Protein AF-X1H1V6-F1 (afdb_monomer_lite)

pLDDT: mean 86.48, std 10.12, range [52.75, 97.75]

Secondary structure (DSSP, 8-state):
-HHHHHHHHHHHHHH-SBTTEEEESSTT-S--SSHHHHHHHHHHHHHHHHHHH----TT---SEEEEEES--TT--EE-STTTT--PPPHHHHHHHHHHHEES--EEEEEEEEEEEESSS-EEESS--TTPEEEEEEEEE--TT---EE-S-EEETTTEEEPTT--EEEETTEEEEPPSGGG--

Foldseek 3Di:
DQVVVVVVVLVLLLVAFWQQEEEAAPLFDLPDPDPQSNLVSLVVLLLVVLANQPAQDPVDDDQKGKYKYNADSVQFFWFLPQLPGRGDDPVVSQVSCCQWKPPDKDKDKAKKWWHDGSVDIDIDSDRDPRTHIMMMIMIGYDPLDRMWTCDWTDDPVNDIRDGRWGWHDDTNDIDTQDPVNSPD

Radius of gyration: 16.52 Å; chains: 1; bounding box: 42×37×39 Å

Sequence (184 aa):
MLNSKLEHIKSLLLIGECEFLDFKFDMHNIFHTNNNARILNRQEFLRDVLSLVNIKRTEKVFKKSYLIIGLDENNGNYNGNHMHIGFTDFLTLTHIIQTYISPSLTAEFEEYFIMGDAKNILLSKSPVSNYDRVIMIIFTRKIGDVYEIKKEYGNKGVGFLRVGESYTRDGSSKRRITESDRII

Structure (mmCIF, N/CA/C/O backbone):
data_AF-X1H1V6-F1
#
_entry.id   AF-X1H1V6-F1
#
loop_
_atom_site.group_PDB
_atom_site.id
_atom_site.type_symbol
_atom_site.label_atom_id
_atom_site.label_alt_id
_atom_site.label_comp_id
_atom_site.label_asym_id
_atom_site.label_entity_id
_atom_site.label_seq_id
_atom_site.pdbx_PDB_ins_code
_atom_site.Cartn_x
_atom_site.Cartn_y
_atom_site.Cartn_z
_atom_site.occupancy
_atom_site.B_iso_or_equiv
_atom_site.auth_seq_id
_atom_site.auth_comp_id
_atom_site.auth_asym_id
_atom_site.auth_atom_id
_atom_site.pdbx_PDB_model_num
ATOM 1 N N . MET A 1 1 ? 24.064 -8.297 2.839 1.00 62.94 1 MET A N 1
ATOM 2 C CA . MET A 1 1 ? 22.743 -7.693 3.146 1.00 62.94 1 MET A CA 1
ATOM 3 C C . MET A 1 1 ? 22.005 -7.143 1.917 1.00 62.94 1 MET A C 1
ATOM 5 O O . MET A 1 1 ? 20.790 -7.048 1.981 1.00 62.94 1 MET A O 1
ATOM 9 N N . LEU A 1 2 ? 22.669 -6.815 0.794 1.00 61.25 2 LEU A N 1
ATOM 10 C CA . LEU A 1 2 ? 21.979 -6.404 -0.446 1.00 61.25 2 LEU A CA 1
ATOM 11 C C . LEU A 1 2 ? 21.176 -7.558 -1.077 1.00 61.25 2 LEU A C 1
ATOM 13 O O . LEU A 1 2 ? 19.986 -7.411 -1.341 1.00 61.25 2 LEU A O 1
ATOM 17 N N . ASN A 1 3 ? 21.806 -8.731 -1.209 1.00 73.00 3 ASN A N 1
ATOM 18 C CA . ASN A 1 3 ? 21.167 -9.915 -1.791 1.00 73.00 3 ASN A CA 1
ATOM 19 C C . ASN A 1 3 ? 19.911 -10.337 -1.018 1.00 73.00 3 ASN A C 1
ATOM 21 O O . ASN A 1 3 ? 18.902 -10.641 -1.632 1.00 73.00 3 ASN A O 1
ATOM 25 N N . SER A 1 4 ? 19.905 -10.253 0.318 1.00 84.56 4 SER A N 1
ATOM 26 C CA . SER A 1 4 ? 18.729 -10.639 1.111 1.00 84.56 4 SER A CA 1
ATOM 27 C C . SER A 1 4 ? 17.502 -9.754 0.865 1.00 84.56 4 SER A C 1
ATOM 29 O O . SER A 1 4 ? 16.383 -10.228 1.011 1.00 84.56 4 SER A O 1
ATOM 31 N N . LYS A 1 5 ? 17.689 -8.479 0.494 1.00 88.38 5 LYS A N 1
ATOM 32 C CA . LYS A 1 5 ? 16.573 -7.576 0.166 1.00 88.38 5 LYS A CA 1
ATOM 33 C C . LYS A 1 5 ? 15.994 -7.865 -1.219 1.00 88.38 5 LYS A C 1
ATOM 35 O O . LYS A 1 5 ? 14.778 -7.898 -1.374 1.00 88.38 5 LYS A O 1
ATOM 40 N N . LEU A 1 6 ? 16.864 -8.119 -2.198 1.00 91.94 6 LEU A N 1
ATOM 41 C CA . LEU A 1 6 ? 16.454 -8.508 -3.549 1.00 91.94 6 LEU A CA 1
ATOM 42 C C . LEU A 1 6 ? 15.721 -9.856 -3.549 1.00 91.94 6 LEU A C 1
ATOM 44 O O . LEU A 1 6 ? 14.660 -9.967 -4.154 1.00 91.94 6 LEU A O 1
ATOM 48 N N . GLU A 1 7 ? 16.220 -10.842 -2.801 1.00 91.62 7 GLU A N 1
ATOM 49 C CA . GLU A 1 7 ? 15.536 -12.133 -2.645 1.00 91.62 7 GLU A CA 1
ATOM 50 C C . GLU A 1 7 ? 14.172 -11.994 -1.952 1.00 91.62 7 GLU A C 1
ATOM 52 O O . GLU A 1 7 ? 13.225 -12.694 -2.299 1.00 91.62 7 GLU A O 1
ATOM 57 N N . HIS A 1 8 ? 14.038 -11.063 -1.002 1.00 92.81 8 HIS A N 1
ATOM 58 C CA . HIS A 1 8 ? 12.776 -10.831 -0.302 1.00 92.81 8 HIS A CA 1
ATOM 59 C C . HIS A 1 8 ? 11.699 -10.224 -1.206 1.00 92.81 8 HIS A C 1
ATOM 61 O O . HIS A 1 8 ? 10.585 -10.734 -1.226 1.00 92.81 8 HIS A O 1
ATOM 67 N N . ILE A 1 9 ? 11.998 -9.178 -1.986 1.00 93.62 9 ILE A N 1
ATOM 68 C CA . ILE A 1 9 ? 10.993 -8.668 -2.932 1.00 93.62 9 ILE A CA 1
ATOM 69 C C . ILE A 1 9 ? 10.690 -9.708 -4.016 1.00 93.62 9 ILE A C 1
ATOM 71 O O . ILE A 1 9 ? 9.529 -9.897 -4.361 1.00 93.62 9 ILE A O 1
ATOM 75 N N . LYS A 1 10 ? 11.693 -10.458 -4.492 1.00 92.88 10 LYS A N 1
ATOM 76 C CA . LYS A 1 10 ? 11.474 -11.539 -5.462 1.00 92.88 10 LYS A CA 1
ATOM 77 C C . LYS A 1 10 ? 10.501 -12.591 -4.936 1.00 92.88 10 LYS A C 1
ATOM 79 O O . LYS A 1 10 ? 9.613 -13.008 -5.673 1.00 92.88 10 LYS A O 1
ATOM 84 N N . SER A 1 11 ? 10.634 -13.002 -3.674 1.00 92.75 11 SER A N 1
ATOM 85 C CA . SER A 1 11 ? 9.713 -13.975 -3.084 1.00 92.75 11 SER A CA 1
ATOM 86 C C . SER A 1 11 ? 8.291 -13.428 -2.960 1.00 92.75 11 SER A C 1
ATOM 88 O O . SER A 1 11 ? 7.353 -14.157 -3.262 1.00 92.75 11 SER A O 1
ATOM 90 N N . LEU A 1 12 ? 8.117 -12.147 -2.612 1.00 93.31 12 LEU A N 1
ATOM 91 C CA . LEU A 1 12 ? 6.803 -11.491 -2.597 1.00 93.31 12 LEU A CA 1
ATOM 92 C C . LEU A 1 12 ? 6.159 -11.475 -3.992 1.00 93.31 12 LEU A C 1
ATOM 94 O O . LEU A 1 12 ? 4.996 -11.837 -4.136 1.00 93.31 12 LEU A O 1
ATOM 98 N N . LEU A 1 13 ? 6.924 -11.130 -5.030 1.00 92.19 13 LEU A N 1
ATOM 99 C CA . LEU A 1 13 ? 6.430 -11.117 -6.412 1.00 92.19 13 LEU A CA 1
ATOM 100 C C . LEU A 1 13 ? 5.977 -12.504 -6.885 1.00 92.19 13 LEU A C 1
ATOM 102 O O . LEU A 1 13 ? 4.979 -12.614 -7.589 1.00 92.19 13 LEU A O 1
ATOM 106 N N . LEU A 1 14 ? 6.682 -13.562 -6.477 1.00 90.56 14 LEU A N 1
ATOM 107 C CA . LEU A 1 14 ? 6.313 -14.942 -6.806 1.00 90.56 14 LEU A CA 1
ATOM 108 C C . LEU A 1 14 ? 5.073 -15.436 -6.045 1.00 90.56 14 LEU A C 1
ATOM 110 O O . LEU A 1 14 ? 4.380 -16.318 -6.544 1.00 90.56 14 LEU A O 1
ATOM 114 N N . ILE A 1 15 ? 4.801 -14.898 -4.850 1.00 90.3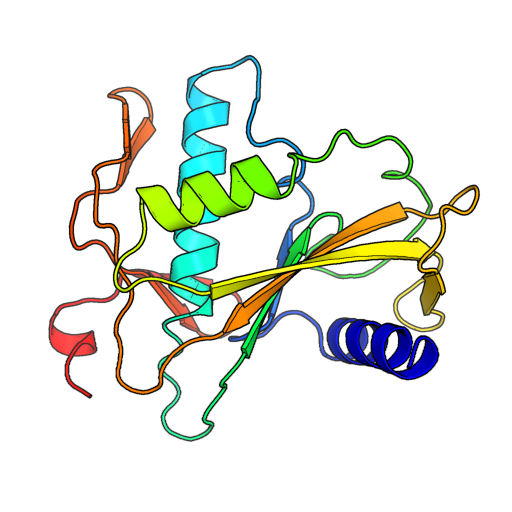1 15 ILE A N 1
ATOM 115 C CA . ILE A 1 15 ? 3.583 -15.211 -4.083 1.00 90.31 15 ILE A CA 1
ATOM 116 C C . ILE A 1 15 ? 2.349 -14.600 -4.760 1.00 90.31 15 ILE A C 1
ATOM 118 O O . ILE A 1 15 ? 1.307 -15.250 -4.809 1.00 90.31 15 ILE A O 1
ATOM 122 N N . GLY A 1 16 ? 2.479 -13.383 -5.298 1.00 88.19 16 GLY A N 1
ATOM 123 C CA . GLY A 1 16 ? 1.360 -12.621 -5.853 1.00 88.19 16 GLY A CA 1
ATOM 124 C C . GLY A 1 16 ? 0.485 -11.970 -4.776 1.00 88.19 16 GLY A C 1
ATOM 125 O O . GLY A 1 16 ? 0.737 -12.116 -3.576 1.00 88.19 16 GLY A O 1
ATOM 126 N N . GLU A 1 17 ? -0.535 -11.218 -5.195 1.00 89.44 17 GLU A N 1
ATOM 127 C CA . GLU A 1 17 ? -1.433 -10.547 -4.252 1.00 89.44 17 GLU A CA 1
ATOM 128 C C . GLU A 1 17 ? -2.101 -11.529 -3.283 1.00 89.44 17 GLU A C 1
ATOM 130 O O . GLU A 1 17 ? -2.602 -12.591 -3.656 1.00 89.44 17 GLU A O 1
ATOM 135 N N . CYS A 1 18 ? -2.132 -11.145 -2.013 1.00 87.62 18 CYS A N 1
ATOM 136 C CA . CYS A 1 18 ? -2.789 -11.884 -0.946 1.00 87.62 18 CYS A CA 1
ATOM 137 C C . CYS A 1 18 ? -3.171 -10.930 0.194 1.00 87.62 18 CYS A 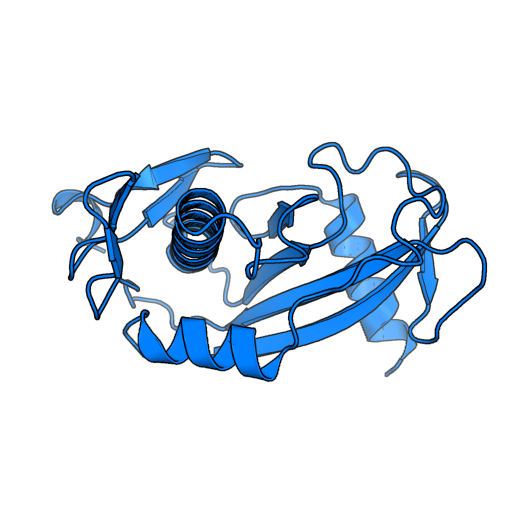C 1
ATOM 139 O O . CYS A 1 18 ? -3.072 -9.710 0.088 1.00 87.62 18 CYS A O 1
ATOM 141 N N . GLU A 1 19 ? -3.617 -11.461 1.326 1.00 87.44 19 GLU A N 1
ATOM 142 C CA . GLU A 1 19 ? -4.175 -10.659 2.418 1.00 87.44 19 GLU A CA 1
ATOM 143 C C . GLU A 1 19 ? -3.170 -9.673 3.032 1.00 87.44 19 GLU A C 1
ATOM 145 O O . GLU A 1 19 ? -3.571 -8.661 3.604 1.00 87.44 19 GLU A O 1
ATOM 150 N N . PHE A 1 20 ? -1.870 -9.961 2.923 1.00 90.56 20 PHE A N 1
ATOM 151 C CA . PHE A 1 20 ? -0.788 -9.128 3.450 1.00 90.56 20 PHE A CA 1
ATOM 152 C C . PHE A 1 20 ? 0.076 -8.486 2.356 1.00 90.56 20 PHE A C 1
ATOM 154 O O . PHE A 1 20 ? 1.050 -7.816 2.696 1.00 90.56 20 PHE A O 1
ATOM 161 N N . LEU A 1 21 ? -0.246 -8.678 1.074 1.00 92.50 21 LEU A N 1
ATOM 162 C CA . LEU A 1 21 ? 0.517 -8.158 -0.061 1.00 92.50 21 LEU A CA 1
ATOM 163 C C . LEU A 1 21 ? -0.433 -7.653 -1.149 1.00 92.50 21 LEU A C 1
ATOM 165 O O . LEU A 1 21 ? -1.238 -8.420 -1.664 1.00 92.50 21 LEU A O 1
ATOM 169 N N . ASP A 1 22 ? -0.305 -6.386 -1.518 1.00 92.94 22 ASP A N 1
ATOM 170 C CA . ASP A 1 22 ? -1.125 -5.746 -2.551 1.00 92.94 22 ASP A CA 1
ATOM 171 C C . ASP A 1 22 ? -0.233 -5.088 -3.604 1.00 92.94 22 ASP A C 1
ATOM 173 O O . ASP A 1 22 ? 0.810 -4.513 -3.265 1.00 92.94 22 ASP A O 1
ATOM 177 N N . PHE A 1 23 ? -0.644 -5.151 -4.867 1.00 91.38 23 PHE A N 1
ATOM 178 C CA . PHE A 1 23 ? 0.015 -4.493 -5.986 1.00 91.38 23 PHE A CA 1
ATOM 179 C C . PHE A 1 23 ? -0.860 -3.341 -6.478 1.00 91.38 23 PHE A C 1
ATOM 181 O O . PHE A 1 23 ? -2.090 -3.403 -6.505 1.00 91.38 23 PHE A O 1
ATOM 188 N N . LYS A 1 24 ? -0.232 -2.218 -6.818 1.00 88.75 24 LYS A N 1
ATOM 189 C CA . LYS A 1 24 ? -0.938 -1.057 -7.363 1.00 88.75 24 LYS A CA 1
ATOM 190 C C . LYS A 1 24 ? -0.150 -0.461 -8.506 1.00 88.75 24 LYS A C 1
ATOM 192 O O . LYS A 1 24 ? 0.977 -0.008 -8.330 1.00 88.75 24 LYS A O 1
ATOM 197 N N . PHE A 1 25 ? -0.782 -0.368 -9.661 1.00 83.12 25 PHE A N 1
ATOM 198 C CA . PHE A 1 25 ? -0.163 0.195 -10.852 1.00 83.12 25 PHE A CA 1
ATOM 199 C C . PHE A 1 25 ? -0.196 1.734 -10.828 1.00 83.12 25 PHE A C 1
ATOM 201 O O . PHE A 1 25 ? 0.830 2.415 -10.897 1.00 83.12 25 PHE A O 1
ATOM 208 N N . ASP A 1 26 ? -1.386 2.294 -10.605 1.00 77.56 26 ASP A N 1
ATOM 209 C CA . ASP A 1 26 ? -1.667 3.724 -10.792 1.00 77.56 26 ASP A CA 1
ATOM 210 C C . ASP A 1 26 ? -1.447 4.600 -9.552 1.00 77.56 26 ASP A C 1
ATOM 212 O O . ASP A 1 26 ? -1.584 5.822 -9.606 1.00 77.56 26 ASP A O 1
ATOM 216 N N . MET A 1 27 ? -1.065 4.019 -8.412 1.00 79.31 27 MET A N 1
ATOM 217 C CA . MET A 1 27 ? -0.925 4.771 -7.154 1.00 79.31 27 MET A CA 1
ATOM 218 C C . MET A 1 27 ? 0.398 5.555 -7.047 1.00 79.31 27 MET A C 1
ATOM 220 O O . MET A 1 27 ? 0.765 6.064 -5.989 1.00 79.31 27 MET A O 1
ATOM 224 N N . HIS A 1 28 ? 1.129 5.690 -8.150 1.00 71.56 28 HIS A N 1
ATOM 225 C CA . HIS A 1 28 ? 2.416 6.370 -8.184 1.00 71.56 28 HIS A CA 1
ATOM 226 C C . HIS A 1 28 ? 2.292 7.883 -7.937 1.00 71.56 28 HIS A C 1
ATOM 228 O O . HIS A 1 28 ? 3.134 8.456 -7.245 1.00 71.56 28 HIS A O 1
ATOM 234 N N . ASN A 1 29 ? 1.224 8.538 -8.410 1.00 72.12 29 ASN A N 1
ATOM 235 C CA . ASN A 1 29 ? 1.023 9.978 -8.237 1.00 72.12 29 ASN A CA 1
ATOM 236 C C . ASN A 1 29 ? -0.307 10.307 -7.541 1.00 72.12 29 ASN A C 1
ATOM 238 O O . ASN A 1 29 ? -1.355 10.469 -8.162 1.00 72.12 29 ASN A O 1
ATOM 242 N N . ILE A 1 30 ? -0.254 10.515 -6.226 1.00 71.31 30 ILE A N 1
ATOM 243 C CA . ILE A 1 30 ? -1.418 10.956 -5.440 1.00 71.31 30 ILE A CA 1
ATOM 244 C C . ILE A 1 30 ? -1.616 12.487 -5.456 1.00 71.31 30 ILE A C 1
ATOM 246 O O . ILE A 1 30 ? -2.312 13.036 -4.593 1.00 71.31 30 ILE A O 1
ATOM 250 N N . PHE A 1 31 ? -0.991 13.191 -6.406 1.00 64.12 31 PHE A N 1
ATOM 251 C CA . PHE A 1 31 ? -1.077 14.636 -6.639 1.00 64.12 31 PHE A CA 1
ATOM 252 C C . PHE A 1 31 ? -1.584 14.969 -8.050 1.00 64.12 31 PHE A C 1
ATOM 254 O O . PHE A 1 31 ? -1.086 15.891 -8.697 1.00 64.12 31 PHE A O 1
ATOM 261 N N . HIS A 1 32 ? -2.617 14.267 -8.525 1.00 67.62 32 HIS A N 1
ATOM 262 C CA . HIS A 1 32 ? -3.293 14.662 -9.763 1.00 67.62 32 HIS A CA 1
ATOM 263 C C . HIS A 1 32 ? -3.720 16.137 -9.737 1.00 67.62 32 HIS A C 1
ATOM 265 O O . HIS A 1 32 ? -4.165 16.666 -8.713 1.00 67.62 32 HIS A O 1
ATOM 271 N N . THR A 1 33 ? -3.621 16.786 -10.898 1.00 68.31 33 THR A N 1
ATOM 272 C CA . THR A 1 33 ? -4.073 18.169 -11.114 1.00 68.31 33 THR A CA 1
ATOM 273 C C . THR A 1 33 ? -5.576 18.314 -10.872 1.00 68.31 33 THR A C 1
ATOM 275 O O . THR A 1 33 ? -6.026 19.322 -10.328 1.00 68.31 33 THR A O 1
ATOM 278 N N . ASN A 1 34 ? -6.361 17.283 -11.200 1.00 84.56 34 ASN A N 1
ATOM 279 C CA . ASN A 1 34 ? -7.776 17.211 -10.858 1.00 84.56 34 ASN A CA 1
ATOM 280 C C . ASN A 1 34 ? -7.959 16.925 -9.356 1.00 84.56 34 ASN A C 1
ATOM 282 O O . ASN A 1 34 ? -7.587 15.861 -8.859 1.00 84.56 34 ASN A O 1
ATOM 286 N N . ASN A 1 35 ? -8.593 17.860 -8.641 1.00 86.12 35 ASN A N 1
ATOM 287 C CA . ASN A 1 35 ? -8.789 17.767 -7.194 1.00 86.12 35 ASN A CA 1
ATOM 288 C C . ASN A 1 35 ? -9.610 16.538 -6.759 1.00 86.12 35 ASN A C 1
ATOM 290 O O . ASN A 1 35 ? -9.300 15.941 -5.731 1.00 86.12 35 ASN A O 1
ATOM 294 N N . ASN A 1 36 ? -10.630 16.139 -7.525 1.00 89.88 36 ASN A N 1
ATOM 295 C CA . ASN A 1 36 ? -11.452 14.975 -7.186 1.00 89.88 36 ASN A CA 1
ATOM 296 C C . ASN A 1 36 ? -10.676 13.673 -7.390 1.00 89.88 36 ASN A C 1
ATOM 298 O O . ASN A 1 36 ? -10.692 12.827 -6.503 1.00 89.88 36 ASN A O 1
ATOM 302 N N . ALA A 1 37 ? -9.932 13.550 -8.493 1.00 87.19 37 ALA A N 1
ATOM 303 C CA . ALA A 1 37 ? -9.053 12.400 -8.723 1.00 87.19 37 ALA A CA 1
ATOM 304 C C . ALA A 1 37 ? -7.969 12.298 -7.638 1.00 87.19 37 ALA A C 1
ATOM 306 O O . ALA A 1 37 ? -7.712 11.231 -7.091 1.00 87.19 37 ALA A O 1
ATOM 307 N N . ARG A 1 38 ? -7.388 13.437 -7.247 1.00 87.56 38 ARG A N 1
ATOM 308 C CA . ARG A 1 38 ? -6.419 13.516 -6.149 1.00 87.56 38 ARG A CA 1
ATOM 309 C C . ARG A 1 38 ? -6.999 13.015 -4.826 1.00 87.56 38 ARG A C 1
ATOM 311 O O . ARG A 1 38 ? -6.327 12.290 -4.098 1.00 87.56 38 ARG A O 1
ATOM 318 N N . ILE A 1 39 ? -8.227 13.420 -4.504 1.00 90.88 39 ILE A N 1
ATOM 319 C CA . ILE A 1 39 ? -8.912 12.995 -3.279 1.00 90.88 39 ILE A CA 1
ATOM 320 C C . ILE A 1 39 ? -9.254 11.507 -3.340 1.00 90.88 39 ILE A C 1
ATOM 322 O O . ILE A 1 39 ? -8.965 10.808 -2.373 1.00 90.88 39 ILE A O 1
ATOM 326 N N . LEU A 1 40 ? -9.777 11.015 -4.467 1.00 90.69 40 LEU A N 1
ATOM 327 C CA . LEU A 1 40 ? -10.040 9.590 -4.690 1.00 90.69 40 LEU A CA 1
ATOM 328 C C . LEU A 1 40 ? -8.788 8.743 -4.465 1.00 90.69 40 LEU A C 1
ATOM 330 O O . LEU A 1 40 ? -8.813 7.836 -3.642 1.00 90.69 40 LEU A O 1
ATOM 334 N N . ASN A 1 41 ? -7.670 9.087 -5.106 1.00 89.50 41 ASN A N 1
ATOM 335 C CA . ASN A 1 41 ? -6.440 8.299 -4.999 1.00 89.50 41 ASN A CA 1
ATOM 336 C C . ASN A 1 41 ? -5.885 8.278 -3.575 1.00 89.50 41 ASN 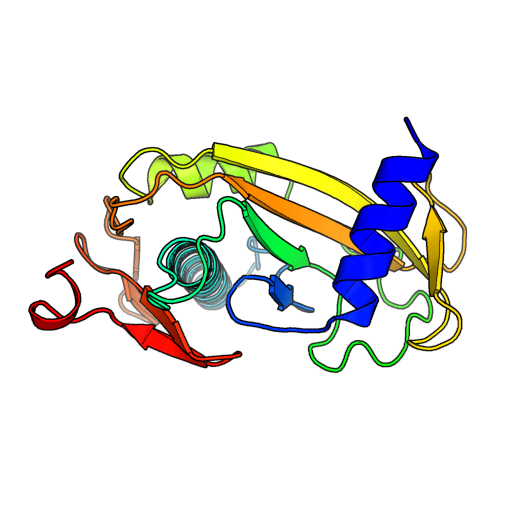A C 1
ATOM 338 O O . ASN A 1 41 ? -5.374 7.257 -3.121 1.00 89.50 41 ASN A O 1
ATOM 342 N N . ARG A 1 42 ? -6.008 9.384 -2.832 1.00 91.81 42 ARG A N 1
ATOM 3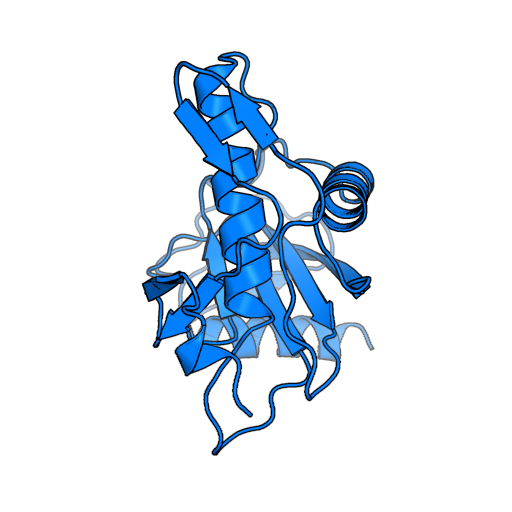43 C CA . ARG A 1 42 ? -5.614 9.407 -1.419 1.00 91.81 42 ARG A CA 1
ATOM 344 C C . ARG A 1 42 ? -6.573 8.626 -0.528 1.00 91.81 42 ARG A C 1
ATOM 346 O O . ARG A 1 42 ? -6.114 8.007 0.426 1.00 91.81 42 ARG A O 1
ATOM 353 N N . GLN A 1 43 ? -7.875 8.644 -0.815 1.00 93.81 43 GLN A N 1
ATOM 354 C CA . GLN A 1 43 ? -8.836 7.800 -0.103 1.00 93.81 43 GLN A CA 1
ATOM 355 C C . GLN A 1 43 ? -8.554 6.317 -0.357 1.00 93.81 43 GLN A C 1
ATOM 357 O O . GLN A 1 43 ? -8.524 5.547 0.598 1.00 93.81 43 GLN A O 1
ATOM 362 N N . GLU A 1 44 ? -8.281 5.931 -1.604 1.00 92.69 44 GLU A N 1
ATOM 363 C CA . GLU A 1 44 ? -7.892 4.563 -1.953 1.00 92.69 44 GLU A CA 1
ATOM 364 C C . GLU A 1 44 ? -6.582 4.157 -1.277 1.00 92.69 44 GLU A C 1
ATOM 366 O O . GLU A 1 44 ? -6.549 3.110 -0.642 1.00 92.69 44 GLU A O 1
ATOM 371 N N . PHE A 1 45 ? -5.556 5.015 -1.269 1.00 94.38 45 PHE A N 1
ATOM 372 C CA . PHE A 1 45 ? -4.314 4.745 -0.534 1.00 94.38 45 PHE A CA 1
ATOM 373 C C . PHE A 1 45 ? -4.564 4.494 0.959 1.00 94.38 45 PHE A C 1
ATOM 375 O O . PHE A 1 45 ? -4.070 3.521 1.522 1.00 94.38 45 PHE A O 1
ATOM 382 N N . LEU A 1 46 ? -5.366 5.339 1.617 1.00 95.56 46 LEU A N 1
ATOM 383 C CA . LEU A 1 46 ? -5.700 5.150 3.032 1.00 95.56 46 LEU A CA 1
ATOM 384 C C . LEU A 1 46 ? -6.476 3.847 3.269 1.00 95.56 46 LEU A C 1
ATOM 386 O O . LEU A 1 46 ? -6.219 3.157 4.256 1.00 95.56 46 LEU A O 1
ATOM 390 N N . ARG A 1 47 ? -7.398 3.490 2.367 1.00 95.31 47 ARG A N 1
ATOM 391 C CA . ARG A 1 47 ? -8.127 2.215 2.417 1.00 95.31 47 ARG A CA 1
ATOM 392 C C . ARG A 1 47 ? -7.190 1.027 2.242 1.00 95.31 47 ARG A C 1
ATOM 394 O O . ARG A 1 47 ? -7.311 0.080 3.013 1.00 95.31 47 ARG A O 1
ATOM 401 N N . ASP A 1 48 ? -6.255 1.088 1.298 1.00 94.94 48 ASP A N 1
ATOM 402 C CA . ASP A 1 48 ? -5.267 0.033 1.051 1.00 94.94 48 ASP A CA 1
ATOM 403 C C . ASP A 1 48 ? -4.408 -0.193 2.291 1.00 94.94 48 ASP A C 1
ATOM 405 O O . ASP A 1 48 ? -4.354 -1.318 2.793 1.00 94.94 48 ASP A O 1
ATOM 409 N N . VAL A 1 49 ? -3.847 0.882 2.860 1.00 95.44 49 VAL A N 1
ATOM 410 C CA . VAL A 1 49 ? -3.054 0.820 4.096 1.00 95.44 49 VAL A CA 1
ATOM 411 C C . VAL A 1 49 ? -3.858 0.176 5.222 1.00 95.44 49 VAL A C 1
ATOM 413 O O . VAL A 1 49 ? -3.396 -0.800 5.808 1.00 95.44 49 VAL A O 1
ATOM 416 N N . LEU A 1 50 ? -5.065 0.678 5.512 1.00 95.62 50 LEU A N 1
ATOM 417 C CA . LEU A 1 50 ? -5.915 0.141 6.582 1.00 95.62 50 LEU A CA 1
ATOM 418 C C . LEU A 1 50 ? -6.256 -1.334 6.350 1.00 95.62 50 LEU A C 1
ATOM 420 O O . LEU A 1 50 ? -6.144 -2.148 7.264 1.00 95.62 50 LEU A O 1
ATOM 424 N N . SER A 1 51 ? -6.614 -1.686 5.117 1.00 93.69 51 SER A N 1
ATOM 425 C CA . SER A 1 51 ? -6.980 -3.050 4.747 1.00 93.69 51 SER A CA 1
ATOM 426 C C . SER A 1 51 ? -5.824 -4.036 4.952 1.00 93.69 51 SER A C 1
ATOM 428 O O . SER A 1 51 ? -6.040 -5.122 5.490 1.00 93.69 51 SER A O 1
ATOM 430 N N . LEU A 1 52 ? -4.596 -3.628 4.617 1.00 93.56 52 LEU A N 1
ATOM 431 C CA . LEU A 1 52 ? -3.384 -4.431 4.767 1.00 93.56 52 LEU A CA 1
ATOM 432 C C . LEU A 1 52 ? -2.957 -4.605 6.224 1.00 93.56 52 LEU A C 1
ATOM 434 O O . LEU A 1 52 ? -2.365 -5.627 6.568 1.00 93.56 52 LEU A O 1
ATOM 438 N N . VAL A 1 53 ? -3.218 -3.630 7.096 1.00 92.88 53 VAL A N 1
ATOM 439 C CA . VAL A 1 53 ? -2.812 -3.728 8.509 1.00 92.88 53 VAL A CA 1
ATOM 440 C C . VAL A 1 53 ? -3.878 -4.367 9.393 1.00 92.88 53 VAL A C 1
ATOM 442 O O . VAL A 1 53 ? -3.544 -4.945 10.425 1.00 92.88 53 VAL A O 1
ATOM 445 N N . ASN A 1 54 ? -5.143 -4.381 8.980 1.00 91.50 54 ASN A N 1
ATOM 446 C CA . ASN A 1 54 ? -6.221 -5.033 9.728 1.00 91.50 54 ASN A CA 1
ATOM 447 C C . ASN A 1 54 ? -6.574 -6.421 9.177 1.00 91.50 54 ASN A C 1
ATOM 449 O O . ASN A 1 54 ? -7.738 -6.724 8.917 1.00 91.50 54 ASN A O 1
ATOM 453 N N . ILE A 1 55 ? -5.583 -7.291 8.990 1.00 83.81 55 ILE A N 1
ATOM 454 C CA . ILE A 1 55 ? -5.816 -8.679 8.565 1.00 83.81 55 ILE A CA 1
ATOM 455 C C . ILE A 1 55 ? -6.487 -9.460 9.697 1.00 83.81 55 ILE A C 1
ATOM 457 O O . ILE A 1 55 ? -5.934 -9.531 10.798 1.00 83.81 55 ILE A O 1
ATOM 461 N N . LYS A 1 56 ? -7.637 -10.070 9.388 1.00 73.00 56 LYS A N 1
ATOM 462 C CA . LYS A 1 56 ? -8.509 -10.793 10.328 1.00 73.00 56 LYS A CA 1
ATOM 463 C C . LYS A 1 56 ? -8.213 -12.276 10.523 1.00 73.00 56 LYS A C 1
ATOM 465 O O . LYS A 1 56 ? -8.746 -12.859 11.461 1.00 73.00 56 LYS A O 1
ATOM 470 N N . ARG A 1 57 ? -7.440 -12.913 9.639 1.00 64.38 57 ARG A N 1
ATOM 471 C CA . ARG A 1 57 ? -7.230 -14.367 9.713 1.00 64.38 57 ARG A CA 1
ATOM 472 C C . ARG A 1 57 ? -6.568 -14.748 11.039 1.00 64.38 57 ARG A C 1
ATOM 474 O O . ARG A 1 57 ? -5.430 -14.376 11.306 1.00 64.38 57 ARG A O 1
ATOM 481 N N . THR A 1 58 ? -7.301 -15.514 11.838 1.00 55.97 58 THR A N 1
ATOM 482 C CA . THR A 1 58 ? -6.922 -15.981 13.179 1.00 55.97 58 THR A CA 1
ATOM 483 C C . THR A 1 58 ? -5.857 -17.077 13.143 1.00 55.97 58 THR A C 1
ATOM 485 O O . THR A 1 58 ? -5.148 -17.283 14.122 1.00 55.97 58 THR A O 1
ATOM 488 N N . GLU A 1 59 ? -5.700 -17.751 12.001 1.00 59.50 59 GLU A N 1
ATOM 489 C CA . GLU A 1 59 ? -4.804 -18.904 11.844 1.00 59.50 59 GLU A CA 1
ATOM 490 C C . GLU A 1 59 ? -3.337 -18.525 11.584 1.00 59.50 59 GLU A C 1
ATOM 492 O O . GLU A 1 59 ? -2.437 -19.325 11.835 1.00 59.50 59 GLU A O 1
ATOM 497 N N . LYS A 1 60 ? -3.064 -17.314 11.072 1.00 63.94 60 LYS A N 1
ATOM 498 C CA . LYS A 1 60 ? -1.704 -16.855 10.747 1.00 63.94 60 LYS A CA 1
ATOM 499 C C . LYS A 1 60 ? -1.462 -15.430 11.219 1.00 63.94 60 LYS A C 1
ATOM 501 O O . LYS A 1 60 ? -2.122 -14.481 10.805 1.00 63.94 60 LYS A O 1
ATOM 506 N N . VAL A 1 61 ? -0.431 -15.273 12.042 1.00 67.81 61 VAL A N 1
ATOM 507 C CA . VAL A 1 61 ? -0.025 -13.979 12.585 1.00 67.81 61 VAL A CA 1
ATOM 508 C C . VAL A 1 61 ? 0.971 -13.303 11.642 1.00 67.81 61 VAL A C 1
ATOM 510 O O . VAL A 1 61 ? 2.179 -13.529 11.713 1.00 67.81 61 VAL A O 1
ATOM 513 N N . PHE A 1 62 ? 0.468 -12.432 10.768 1.00 74.31 62 PHE A N 1
ATOM 514 C CA . PHE A 1 62 ? 1.314 -11.570 9.936 1.00 74.31 62 PHE A CA 1
ATOM 515 C C . PHE A 1 62 ? 1.737 -10.324 10.718 1.00 74.31 62 PHE A C 1
ATOM 517 O O . PHE A 1 62 ? 0.887 -9.512 11.085 1.00 74.31 62 PHE A O 1
ATOM 524 N N . LYS A 1 63 ? 3.042 -10.159 10.975 1.00 84.50 63 LYS A N 1
ATOM 525 C CA . LYS A 1 63 ? 3.600 -8.944 11.610 1.00 84.50 63 LYS A CA 1
ATOM 526 C C . LYS A 1 63 ? 3.864 -7.811 10.616 1.00 84.50 63 LYS A C 1
ATOM 528 O O . LYS A 1 63 ? 3.935 -6.651 11.020 1.00 84.50 63 LYS A O 1
ATOM 533 N N . LYS A 1 64 ? 4.038 -8.165 9.343 1.00 92.44 64 LYS A N 1
ATOM 534 C CA . LYS A 1 64 ? 4.317 -7.241 8.250 1.00 92.44 64 LYS A CA 1
ATOM 535 C C . LYS A 1 64 ? 3.302 -7.420 7.135 1.00 92.44 64 LYS A C 1
ATOM 537 O O . LYS A 1 64 ? 2.919 -8.553 6.846 1.00 92.44 64 LYS A O 1
ATOM 542 N N . SER A 1 65 ? 2.940 -6.302 6.527 1.00 94.38 65 SER A N 1
ATOM 543 C CA . SER A 1 65 ? 2.149 -6.244 5.303 1.00 94.38 65 SER A CA 1
ATOM 544 C C . SER A 1 65 ? 2.852 -5.340 4.300 1.00 94.38 65 SER A C 1
ATOM 546 O O . SER A 1 65 ? 3.658 -4.489 4.683 1.00 94.38 65 SER A O 1
ATOM 548 N N . TYR A 1 66 ? 2.557 -5.524 3.023 1.00 95.75 66 TYR A N 1
ATOM 549 C CA . TYR A 1 66 ? 3.319 -4.953 1.928 1.00 95.75 66 TYR A CA 1
ATOM 550 C C . TYR A 1 66 ? 2.379 -4.353 0.889 1.00 95.75 66 TYR A C 1
ATOM 552 O O . TYR A 1 66 ? 1.393 -4.972 0.498 1.00 95.75 66 TYR A O 1
ATOM 560 N N . LEU A 1 67 ? 2.715 -3.158 0.421 1.00 95.19 67 LEU A N 1
ATOM 561 C CA . LEU A 1 67 ? 2.093 -2.530 -0.738 1.00 95.19 67 LEU A CA 1
ATOM 562 C C . LEU A 1 67 ? 3.193 -2.244 -1.757 1.00 95.19 67 LEU A C 1
ATOM 564 O O . LEU A 1 67 ? 4.126 -1.504 -1.442 1.00 95.19 67 LEU A O 1
ATOM 568 N N . ILE A 1 68 ? 3.106 -2.833 -2.949 1.00 93.38 68 ILE A N 1
ATOM 569 C CA . ILE A 1 68 ? 4.062 -2.589 -4.035 1.00 93.38 68 ILE A CA 1
ATOM 570 C C . ILE A 1 68 ? 3.395 -1.733 -5.107 1.00 93.38 68 ILE A C 1
ATOM 572 O O . ILE A 1 68 ? 2.430 -2.146 -5.744 1.00 93.38 68 ILE A O 1
ATOM 576 N N . ILE A 1 69 ? 3.920 -0.527 -5.303 1.00 90.75 69 ILE A N 1
ATOM 577 C CA . ILE A 1 69 ? 3.422 0.451 -6.269 1.00 90.75 69 ILE A CA 1
ATOM 578 C C . ILE A 1 69 ? 4.297 0.419 -7.527 1.00 90.75 69 ILE A C 1
ATOM 580 O O . ILE A 1 69 ? 5.524 0.389 -7.424 1.00 90.75 69 ILE A O 1
ATOM 584 N N . GLY A 1 70 ? 3.669 0.485 -8.700 1.00 86.19 70 GLY A N 1
ATOM 585 C CA . GLY A 1 70 ? 4.300 0.387 -10.019 1.00 86.19 70 GLY A CA 1
ATOM 586 C C . GLY A 1 70 ? 4.140 -0.985 -10.681 1.00 86.19 70 GLY A C 1
ATOM 587 O O . GLY A 1 70 ? 4.839 -1.263 -11.650 1.00 86.19 70 GLY A O 1
ATOM 588 N N . LEU A 1 71 ? 3.249 -1.838 -10.159 1.00 85.12 71 LEU A N 1
ATOM 589 C CA . LEU A 1 71 ? 2.979 -3.185 -10.670 1.00 85.12 71 LEU A CA 1
ATOM 590 C C . LEU A 1 71 ? 1.490 -3.383 -10.946 1.00 85.12 71 LEU A C 1
ATOM 592 O O . LEU A 1 71 ? 0.652 -2.936 -10.166 1.00 85.12 71 LEU A O 1
ATOM 596 N N . ASP A 1 72 ? 1.183 -4.065 -12.047 1.00 79.94 72 ASP A N 1
ATOM 597 C CA . ASP A 1 72 ? -0.171 -4.531 -12.358 1.00 79.94 72 ASP A CA 1
ATOM 598 C C . ASP A 1 72 ? -0.559 -5.682 -11.412 1.00 79.94 72 ASP A C 1
ATOM 600 O O . ASP A 1 72 ? 0.300 -6.459 -10.989 1.00 79.94 72 ASP A O 1
ATOM 604 N N . GLU A 1 73 ? -1.850 -5.812 -11.114 1.00 71.62 73 GLU A N 1
ATOM 605 C CA . GLU A 1 73 ? -2.431 -6.833 -10.231 1.00 71.62 73 GLU A CA 1
ATOM 606 C C . GLU A 1 73 ? -2.071 -8.249 -10.705 1.00 71.62 73 GLU A C 1
ATOM 608 O O . GLU A 1 73 ? -1.774 -9.136 -9.906 1.00 71.62 73 GLU A O 1
ATOM 613 N N . ASN A 1 74 ? -2.002 -8.449 -12.026 1.00 73.81 74 ASN A N 1
ATOM 614 C CA . ASN A 1 74 ? -1.632 -9.733 -12.629 1.00 73.81 74 ASN A CA 1
ATOM 615 C C . ASN A 1 74 ? -0.132 -10.043 -12.557 1.00 73.81 74 ASN A C 1
ATOM 617 O O . ASN A 1 74 ? 0.271 -11.159 -12.886 1.00 73.81 74 ASN A O 1
ATOM 621 N N . ASN A 1 75 ? 0.700 -9.059 -12.194 1.00 72.81 75 ASN A N 1
ATOM 622 C CA . ASN A 1 75 ? 2.153 -9.192 -12.101 1.00 72.81 75 ASN A CA 1
ATOM 623 C C . ASN A 1 75 ? 2.795 -9.837 -13.356 1.00 72.81 75 ASN A C 1
ATOM 625 O O . ASN A 1 75 ? 3.736 -10.624 -13.264 1.00 72.81 75 ASN A O 1
ATOM 629 N N . GLY A 1 76 ? 2.216 -9.565 -14.532 1.00 63.44 76 GLY A N 1
ATOM 630 C CA . GLY A 1 76 ? 2.413 -10.395 -15.722 1.00 63.44 76 GLY A CA 1
ATOM 631 C C . GLY A 1 76 ? 3.693 -10.103 -16.503 1.00 63.44 76 GLY A C 1
ATOM 632 O O . GLY A 1 76 ? 4.389 -11.040 -16.883 1.00 63.44 76 GLY A O 1
ATOM 633 N N . ASN A 1 77 ? 4.007 -8.823 -16.739 1.00 76.56 77 ASN A N 1
ATOM 634 C CA . ASN A 1 77 ? 5.160 -8.380 -17.533 1.00 76.56 77 ASN A CA 1
ATOM 635 C C . ASN A 1 77 ? 5.750 -7.072 -16.984 1.00 76.56 77 ASN A C 1
ATOM 637 O O . ASN A 1 77 ? 5.000 -6.154 -16.651 1.00 76.56 77 ASN A O 1
ATOM 641 N N . TYR A 1 78 ? 7.083 -6.968 -16.985 1.00 80.06 78 TYR A N 1
ATOM 642 C CA . TYR A 1 78 ? 7.845 -5.765 -16.624 1.00 80.06 78 TYR A CA 1
ATOM 643 C C . TYR A 1 78 ? 8.723 -5.356 -17.809 1.00 80.06 78 TYR A C 1
ATOM 645 O O . TYR A 1 78 ? 9.770 -5.956 -18.078 1.00 80.06 78 TYR A O 1
ATOM 653 N N . ASN A 1 79 ? 8.257 -4.376 -18.573 1.00 70.50 79 ASN A N 1
ATOM 654 C CA . ASN A 1 79 ? 8.801 -4.022 -19.884 1.00 70.50 79 ASN A CA 1
ATOM 655 C C . ASN A 1 79 ? 9.353 -2.590 -19.958 1.00 70.50 79 ASN A C 1
ATOM 657 O O . ASN A 1 79 ? 9.618 -2.103 -21.056 1.00 70.50 79 ASN A O 1
ATOM 661 N N . GLY A 1 80 ? 9.539 -1.918 -18.819 1.00 64.12 80 GLY A N 1
ATOM 662 C CA . GLY A 1 80 ? 10.145 -0.583 -18.766 1.00 64.12 80 GLY A CA 1
ATOM 663 C C . GLY A 1 80 ? 9.163 0.569 -19.013 1.00 64.12 80 GLY A C 1
ATOM 664 O O . GLY A 1 80 ? 9.586 1.726 -19.084 1.00 64.12 80 GLY A O 1
ATOM 665 N N . ASN A 1 81 ? 7.860 0.286 -19.110 1.00 70.44 81 ASN A N 1
ATOM 666 C CA . ASN A 1 81 ? 6.802 1.284 -19.294 1.00 70.44 81 ASN A CA 1
ATOM 667 C C . ASN A 1 81 ? 6.693 2.302 -18.136 1.00 70.44 81 ASN A C 1
ATOM 669 O O . ASN A 1 81 ? 6.152 3.392 -18.322 1.00 70.44 81 ASN A O 1
ATOM 673 N N . HIS A 1 82 ? 7.244 2.000 -16.960 1.00 70.81 82 HIS A N 1
ATOM 674 C CA . HIS A 1 82 ? 7.230 2.837 -15.753 1.00 70.81 82 HIS A CA 1
ATOM 675 C C . HIS A 1 82 ? 8.596 3.396 -15.367 1.00 70.81 82 HIS A C 1
ATOM 677 O O . HIS A 1 82 ? 8.766 3.930 -14.268 1.00 70.81 82 HIS A O 1
ATOM 683 N N . MET A 1 83 ? 9.575 3.338 -16.268 1.00 68.75 83 MET A N 1
ATOM 684 C CA . MET A 1 83 ? 10.924 3.864 -16.034 1.00 68.75 83 MET A CA 1
ATOM 685 C C . MET A 1 83 ? 10.940 5.363 -15.672 1.00 68.75 83 MET A C 1
ATOM 687 O O . MET A 1 83 ? 11.799 5.809 -14.911 1.00 68.75 83 MET A O 1
ATOM 691 N N . HIS A 1 84 ? 9.985 6.148 -16.184 1.00 67.00 84 HIS A N 1
ATOM 692 C CA . HIS A 1 84 ? 9.928 7.608 -16.004 1.00 67.00 84 HIS A CA 1
ATOM 693 C C . HIS A 1 84 ? 8.732 8.096 -15.182 1.00 67.00 84 HIS A C 1
ATOM 695 O O . HIS A 1 84 ? 8.399 9.282 -15.209 1.00 67.00 84 HIS A O 1
ATOM 701 N N . ILE A 1 85 ? 8.076 7.205 -14.439 1.00 73.75 85 ILE A N 1
ATOM 702 C CA . ILE A 1 85 ? 6.949 7.606 -13.607 1.00 73.75 85 ILE A CA 1
ATOM 703 C C . ILE A 1 85 ? 7.411 8.471 -12.423 1.00 73.75 85 ILE A C 1
ATOM 705 O O . ILE A 1 85 ? 8.307 8.116 -11.648 1.00 73.75 85 ILE A O 1
ATOM 709 N N . GLY A 1 86 ? 6.747 9.619 -12.262 1.00 74.75 86 GLY A N 1
ATOM 710 C CA . GLY A 1 86 ? 6.895 10.498 -11.108 1.00 74.75 86 GLY A CA 1
ATOM 711 C C . GLY A 1 86 ? 6.172 9.923 -9.896 1.00 74.75 86 GLY A C 1
ATOM 712 O O . GLY A 1 86 ? 4.968 10.123 -9.739 1.00 74.75 86 GLY A O 1
ATOM 713 N N . PHE A 1 87 ? 6.908 9.214 -9.043 1.00 82.12 87 PHE A N 1
ATOM 714 C CA . PHE A 1 87 ? 6.369 8.722 -7.783 1.00 82.12 87 PHE A CA 1
ATOM 715 C C . PHE A 1 87 ? 6.270 9.822 -6.727 1.00 82.12 87 PHE A C 1
ATOM 717 O O . PHE A 1 87 ? 7.145 10.679 -6.598 1.00 82.12 87 PHE A O 1
ATOM 724 N N . THR A 1 88 ? 5.218 9.728 -5.924 1.00 81.50 88 THR A N 1
ATOM 725 C CA . THR A 1 88 ? 5.048 10.483 -4.684 1.00 81.50 88 THR A CA 1
ATOM 726 C C . THR A 1 88 ? 6.200 10.156 -3.738 1.00 81.50 88 THR A C 1
ATOM 728 O O . THR A 1 88 ? 6.536 8.988 -3.543 1.00 81.50 88 THR A O 1
ATOM 731 N N . ASP A 1 89 ? 6.813 11.178 -3.146 1.00 86.25 89 ASP A N 1
ATOM 732 C CA . ASP A 1 89 ? 7.957 10.989 -2.263 1.00 86.25 89 ASP A CA 1
ATOM 733 C C . ASP A 1 89 ? 7.572 10.292 -0.943 1.00 86.25 89 ASP A C 1
ATOM 735 O O . ASP A 1 89 ? 6.442 10.381 -0.447 1.00 86.25 89 ASP A O 1
ATOM 739 N N . PHE A 1 90 ? 8.543 9.596 -0.350 1.00 90.88 90 PHE A N 1
ATOM 740 C CA . PHE A 1 90 ? 8.325 8.792 0.855 1.00 90.88 90 PHE A CA 1
ATOM 741 C C . PHE A 1 90 ? 7.917 9.631 2.073 1.00 90.88 90 PHE A C 1
ATOM 743 O O . PHE A 1 90 ? 7.148 9.149 2.909 1.00 90.88 90 PHE A O 1
ATOM 750 N N . LEU A 1 91 ? 8.393 10.878 2.187 1.00 91.00 91 LEU A N 1
ATOM 751 C CA . LEU A 1 91 ? 8.049 11.756 3.310 1.00 91.00 91 LEU A CA 1
ATOM 752 C C . LEU A 1 91 ? 6.578 12.154 3.242 1.00 91.00 91 LEU A C 1
ATOM 754 O O . LEU A 1 91 ? 5.883 12.104 4.256 1.00 91.00 91 LEU A O 1
ATOM 758 N N . THR A 1 92 ? 6.076 12.464 2.049 1.00 90.44 92 THR A N 1
ATOM 759 C CA . THR A 1 92 ? 4.654 12.720 1.820 1.00 90.44 92 THR A CA 1
ATOM 760 C C . THR A 1 92 ? 3.800 11.508 2.183 1.00 90.44 92 THR A C 1
ATOM 762 O O . THR A 1 92 ? 2.819 11.656 2.915 1.00 90.44 92 THR A O 1
ATOM 765 N N . LEU A 1 93 ? 4.145 10.309 1.700 1.00 92.12 93 LEU A N 1
ATOM 766 C CA . LEU A 1 93 ? 3.379 9.091 2.009 1.00 92.12 93 LEU A CA 1
ATOM 767 C C . LEU A 1 93 ? 3.366 8.812 3.517 1.00 92.12 93 LEU A C 1
ATOM 769 O O . LEU A 1 93 ? 2.308 8.552 4.094 1.00 92.12 93 LEU A O 1
ATOM 773 N N . THR A 1 94 ? 4.523 8.960 4.167 1.00 93.69 94 THR A N 1
ATOM 774 C CA . THR A 1 94 ? 4.663 8.860 5.626 1.00 93.69 94 THR A CA 1
ATOM 775 C C . THR A 1 94 ? 3.766 9.871 6.334 1.00 93.69 94 THR A C 1
ATOM 777 O O . THR A 1 94 ? 3.011 9.505 7.234 1.00 93.69 94 THR A O 1
ATOM 780 N N . HIS A 1 95 ? 3.794 11.132 5.903 1.00 93.81 95 HIS A N 1
ATOM 781 C CA . HIS A 1 95 ? 2.988 12.198 6.485 1.00 93.81 95 HIS A CA 1
ATOM 782 C C . HIS A 1 95 ? 1.487 11.924 6.348 1.00 93.81 95 HIS A C 1
ATOM 784 O O . HIS A 1 95 ? 0.732 12.164 7.288 1.00 93.81 95 HIS A O 1
ATOM 790 N N . ILE A 1 96 ? 1.037 11.386 5.214 1.00 93.62 96 ILE A N 1
ATOM 791 C CA . ILE A 1 96 ? -0.366 11.006 5.011 1.00 93.62 96 ILE A CA 1
ATOM 792 C C . ILE A 1 96 ? -0.769 9.895 5.982 1.00 93.62 96 ILE A C 1
ATOM 794 O O . ILE A 1 96 ? -1.753 10.062 6.703 1.00 93.62 96 ILE A O 1
ATOM 798 N N . ILE A 1 97 ? 0.006 8.809 6.069 1.00 95.56 97 ILE A N 1
ATOM 799 C CA . ILE A 1 97 ? -0.260 7.708 7.012 1.00 95.56 97 ILE A CA 1
ATOM 800 C C . ILE A 1 97 ? -0.337 8.256 8.442 1.00 95.56 97 ILE A C 1
ATOM 802 O O . ILE A 1 97 ? -1.332 8.066 9.141 1.00 95.56 97 ILE A O 1
ATOM 806 N N . GLN A 1 98 ? 0.675 9.019 8.853 1.00 95.69 98 GLN A N 1
ATOM 807 C CA . GLN A 1 98 ? 0.762 9.590 10.194 1.00 95.69 98 GLN A CA 1
ATOM 808 C C . GLN A 1 98 ? -0.305 10.645 10.478 1.00 95.69 98 GLN A C 1
ATOM 810 O O . GLN A 1 98 ? -0.614 10.874 11.642 1.00 95.69 98 GLN A O 1
ATOM 815 N N . THR A 1 99 ? -0.878 11.300 9.471 1.00 96.62 99 THR A N 1
ATOM 816 C CA . THR A 1 99 ? -1.933 12.307 9.666 1.00 96.62 99 THR A CA 1
ATOM 817 C C . THR A 1 99 ? -3.306 11.668 9.810 1.00 96.62 99 THR A C 1
ATOM 819 O O . THR A 1 99 ? -4.125 12.167 10.582 1.00 96.62 99 THR A O 1
ATOM 822 N N . TYR A 1 100 ? -3.567 10.568 9.102 1.00 97.56 100 TYR A N 1
ATOM 823 C CA . TYR A 1 100 ? -4.923 10.037 8.949 1.00 97.56 100 TYR A CA 1
ATOM 824 C C . TYR A 1 100 ? -5.165 8.688 9.620 1.00 97.56 100 TYR A C 1
ATOM 826 O O . TYR A 1 100 ? -6.329 8.354 9.810 1.00 97.56 100 TYR A O 1
ATOM 834 N N . ILE A 1 101 ? -4.135 7.956 10.052 1.00 97.56 101 ILE A N 1
ATOM 835 C CA . ILE A 1 101 ? -4.294 6.620 10.650 1.00 97.56 101 ILE A CA 1
ATOM 836 C C . ILE A 1 101 ? -3.948 6.626 12.150 1.00 97.56 101 ILE A C 1
ATOM 838 O O . ILE A 1 101 ? -3.007 7.302 12.590 1.00 97.56 101 ILE A O 1
ATOM 842 N N . SER A 1 102 ? -4.749 5.900 12.936 1.00 95.94 102 SER A N 1
ATOM 843 C CA . SER A 1 102 ? -4.551 5.588 14.361 1.00 95.94 102 SER A CA 1
ATOM 844 C C . SER A 1 102 ? -4.828 4.098 14.622 1.00 95.94 102 SER A C 1
ATOM 846 O O . SER A 1 102 ? -5.730 3.580 13.977 1.00 95.94 102 SER A O 1
ATOM 848 N N . PRO A 1 103 ? -4.134 3.416 15.555 1.00 94.31 103 PRO A N 1
ATOM 849 C CA . PRO A 1 103 ? -2.963 3.895 16.291 1.00 94.31 103 PRO A CA 1
ATOM 850 C C . PRO A 1 103 ? -1.783 4.171 15.349 1.00 94.31 103 PRO A C 1
ATOM 852 O O . PRO A 1 103 ? -1.862 3.944 14.141 1.00 94.31 103 PRO A O 1
ATOM 855 N N . SER A 1 104 ? -0.701 4.746 15.882 1.00 93.31 104 SER A N 1
ATOM 856 C CA . SER A 1 104 ? 0.467 5.088 15.065 1.00 93.31 104 SER A CA 1
ATOM 857 C C . SER A 1 104 ? 0.992 3.850 14.337 1.00 93.31 104 SER A C 1
ATOM 859 O O . SER A 1 104 ? 1.310 2.841 14.966 1.00 93.31 104 SER A O 1
ATOM 861 N N . LEU A 1 105 ? 1.088 3.943 13.013 1.00 93.31 105 LEU A N 1
ATOM 862 C CA . LEU A 1 105 ? 1.550 2.868 12.147 1.00 93.31 105 LEU A CA 1
ATOM 863 C C . LEU A 1 105 ? 2.970 3.165 11.665 1.00 93.31 105 LEU A C 1
ATOM 865 O O . LEU A 1 105 ? 3.243 4.251 11.151 1.00 93.31 105 LEU A O 1
ATOM 869 N N . THR A 1 106 ? 3.859 2.185 11.798 1.00 92.94 106 THR A N 1
ATOM 870 C CA . THR A 1 106 ? 5.218 2.274 11.259 1.00 92.94 106 THR A CA 1
ATOM 871 C C . THR A 1 106 ? 5.227 1.776 9.818 1.00 92.94 106 THR A C 1
ATOM 873 O O . THR A 1 106 ? 4.795 0.653 9.550 1.00 92.94 106 THR A O 1
ATOM 876 N N . ALA A 1 107 ? 5.749 2.599 8.909 1.00 95.44 107 ALA A N 1
ATOM 877 C CA . ALA A 1 107 ? 5.935 2.267 7.502 1.00 95.44 107 ALA A CA 1
ATOM 878 C C . ALA A 1 107 ? 7.404 2.467 7.100 1.00 95.44 107 ALA A C 1
ATOM 880 O O . ALA A 1 107 ? 7.986 3.518 7.374 1.00 95.44 107 ALA A O 1
ATOM 881 N N . GLU A 1 108 ? 7.992 1.465 6.454 1.00 95.94 108 GLU A N 1
ATOM 882 C CA . GLU A 1 108 ? 9.316 1.534 5.827 1.00 95.94 108 GLU A CA 1
ATOM 883 C C . GLU A 1 108 ? 9.152 1.546 4.306 1.00 95.94 108 GLU A C 1
ATOM 885 O O . GLU A 1 108 ? 8.249 0.904 3.772 1.00 95.94 108 GLU A O 1
ATOM 890 N N . PHE A 1 109 ? 10.028 2.261 3.605 1.00 94.19 109 PHE A N 1
ATOM 891 C CA . PHE A 1 109 ? 9.947 2.429 2.156 1.00 94.19 109 PHE A CA 1
ATOM 892 C C . PHE A 1 109 ? 11.221 1.918 1.508 1.00 94.19 109 PHE A C 1
ATOM 894 O O . PHE A 1 109 ? 12.331 2.258 1.925 1.00 94.19 109 PHE A O 1
ATOM 901 N N . GLU A 1 110 ? 11.063 1.117 0.465 1.00 94.44 110 GLU A N 1
ATOM 902 C CA . GLU A 1 110 ? 12.173 0.593 -0.306 1.00 94.44 110 GLU A CA 1
ATOM 903 C C . GLU A 1 110 ? 11.906 0.741 -1.800 1.00 94.44 110 GLU A C 1
ATOM 905 O O . GLU A 1 110 ? 10.848 0.381 -2.303 1.00 94.44 110 GLU A O 1
ATOM 910 N N . GLU A 1 111 ? 12.900 1.250 -2.519 1.00 93.06 111 GLU A N 1
ATOM 911 C CA . GLU A 1 111 ? 12.852 1.384 -3.973 1.00 93.06 111 GLU A CA 1
ATOM 912 C C . GLU A 1 111 ? 13.559 0.218 -4.660 1.00 93.06 111 GLU A C 1
ATOM 914 O O . GLU A 1 111 ? 14.624 -0.225 -4.206 1.00 93.06 111 GLU A O 1
ATOM 919 N N . TYR A 1 112 ? 12.977 -0.256 -5.757 1.00 93.50 112 TYR A N 1
ATOM 920 C CA . TYR A 1 112 ? 13.545 -1.292 -6.608 1.00 93.50 112 TYR A CA 1
ATOM 921 C C . TYR A 1 112 ? 13.329 -0.962 -8.082 1.00 93.50 112 TYR A C 1
ATOM 923 O O . TYR A 1 112 ? 12.451 -0.181 -8.447 1.00 93.50 112 TYR A O 1
ATOM 931 N N . PHE A 1 113 ? 14.133 -1.602 -8.920 1.00 92.50 113 PHE A N 1
ATOM 932 C CA . PHE A 1 113 ? 14.017 -1.558 -10.369 1.00 92.50 113 PHE A CA 1
ATOM 933 C C . PHE A 1 113 ? 13.817 -2.987 -10.865 1.00 92.50 113 PHE A C 1
ATOM 935 O O . PHE A 1 113 ? 14.579 -3.870 -10.459 1.00 92.50 113 PHE A O 1
ATOM 942 N N . ILE A 1 114 ? 12.819 -3.222 -11.715 1.00 91.88 114 ILE A N 1
ATOM 943 C CA . ILE A 1 114 ? 12.394 -4.557 -12.156 1.00 91.88 114 ILE A CA 1
ATOM 944 C C . ILE A 1 114 ? 12.292 -4.663 -13.684 1.00 91.88 114 ILE A C 1
ATOM 946 O O . ILE A 1 114 ? 11.904 -3.713 -14.354 1.00 91.88 114 ILE A O 1
ATOM 950 N N . MET A 1 115 ? 12.644 -5.824 -14.236 1.00 91.50 115 MET A N 1
ATOM 951 C CA . MET A 1 115 ? 12.471 -6.167 -15.652 1.00 91.50 115 MET A CA 1
ATOM 952 C C . MET A 1 115 ? 12.168 -7.666 -15.796 1.00 91.50 115 MET A C 1
ATOM 954 O O . MET A 1 115 ? 12.535 -8.461 -14.925 1.00 91.50 115 MET A O 1
ATOM 958 N N . GLY A 1 116 ? 11.539 -8.058 -16.904 1.00 89.12 116 GLY A N 1
ATOM 959 C CA . GLY A 1 116 ? 11.298 -9.454 -17.271 1.00 89.12 116 GLY A CA 1
ATOM 960 C C . GLY A 1 116 ? 9.826 -9.838 -17.160 1.00 89.12 116 GLY A C 1
ATOM 961 O O . GLY A 1 116 ? 8.947 -9.074 -17.550 1.00 89.12 116 GLY A O 1
ATOM 962 N N . ASP A 1 117 ? 9.562 -11.024 -16.622 1.00 85.88 117 ASP A N 1
ATOM 963 C CA . ASP A 1 117 ? 8.215 -11.570 -16.431 1.00 85.88 117 ASP A CA 1
ATOM 964 C C . ASP A 1 117 ? 8.140 -12.397 -15.137 1.00 85.88 117 ASP A C 1
ATOM 966 O O . ASP A 1 117 ? 9.143 -12.574 -14.438 1.00 85.88 117 ASP A O 1
ATOM 970 N N . ALA A 1 118 ? 6.960 -12.940 -14.826 1.00 80.19 118 ALA A N 1
ATOM 971 C CA . ALA A 1 118 ? 6.736 -13.762 -13.635 1.00 80.19 118 ALA A CA 1
ATOM 972 C C . ALA A 1 118 ? 7.667 -14.995 -13.520 1.00 80.19 118 ALA A C 1
ATOM 974 O O . ALA A 1 118 ? 7.844 -15.528 -12.424 1.00 80.19 118 ALA A O 1
ATOM 975 N N . LYS A 1 119 ? 8.276 -15.465 -14.620 1.00 82.62 119 LYS A N 1
ATOM 976 C CA . LYS A 1 119 ? 9.220 -16.599 -14.636 1.00 82.62 119 LYS A CA 1
ATOM 977 C C . LYS A 1 119 ? 10.678 -16.144 -14.537 1.00 82.62 119 LYS A C 1
ATOM 979 O O . LYS A 1 119 ? 11.490 -16.848 -13.941 1.00 82.62 119 LYS A O 1
ATOM 984 N N . ASN A 1 120 ? 11.012 -14.983 -15.093 1.00 88.12 120 ASN A N 1
ATOM 985 C CA . ASN A 1 120 ? 12.371 -14.452 -15.204 1.00 88.12 120 ASN A CA 1
ATOM 986 C C . ASN A 1 120 ? 12.465 -13.036 -14.625 1.00 88.12 120 ASN A C 1
ATOM 988 O O . ASN A 1 120 ? 12.787 -12.078 -15.325 1.00 88.12 120 ASN A O 1
ATOM 992 N N . ILE A 1 121 ? 12.195 -12.914 -13.325 1.00 90.25 121 ILE A N 1
ATOM 993 C CA . ILE A 1 121 ? 12.248 -11.634 -12.615 1.00 90.25 121 ILE A CA 1
ATOM 994 C C . ILE A 1 121 ? 13.707 -11.196 -12.419 1.00 90.25 121 ILE A C 1
ATOM 996 O O . ILE A 1 121 ? 14.470 -11.850 -11.693 1.00 90.25 121 ILE A O 1
ATOM 1000 N N . LEU A 1 122 ? 14.073 -10.059 -13.013 1.00 91.88 122 LEU A N 1
ATOM 1001 C CA . LEU A 1 122 ? 15.353 -9.378 -12.819 1.00 91.88 122 LEU A CA 1
ATOM 1002 C C . LEU A 1 122 ? 15.156 -8.142 -11.939 1.00 91.88 122 LEU A C 1
ATOM 1004 O O . LEU A 1 122 ? 14.279 -7.326 -12.207 1.00 91.88 122 LEU A O 1
ATOM 1008 N N . LEU A 1 123 ? 15.989 -7.983 -10.906 1.00 93.38 123 LEU A N 1
ATOM 1009 C CA . LEU A 1 123 ? 15.858 -6.910 -9.916 1.00 93.38 123 LEU A CA 1
ATOM 1010 C C . LEU A 1 123 ? 17.171 -6.159 -9.703 1.00 93.38 123 LEU A C 1
ATOM 1012 O O . LEU A 1 123 ? 18.250 -6.751 -9.719 1.00 93.38 123 LEU A O 1
ATOM 1016 N N . SER A 1 124 ? 17.062 -4.867 -9.411 1.00 93.38 124 SER A N 1
ATOM 1017 C CA . SER A 1 124 ? 18.178 -4.009 -9.015 1.00 93.38 124 SER A CA 1
ATOM 1018 C C . SER A 1 124 ? 17.764 -3.024 -7.916 1.00 93.38 124 SER A C 1
ATOM 1020 O O . SER A 1 124 ? 16.601 -2.636 -7.806 1.00 93.38 124 SER A O 1
ATOM 1022 N N . LYS A 1 125 ? 18.734 -2.607 -7.088 1.00 92.19 125 LYS A N 1
ATOM 1023 C CA . LYS A 1 125 ? 18.591 -1.476 -6.147 1.00 92.19 125 LYS A CA 1
ATOM 1024 C C . LYS A 1 125 ? 19.047 -0.145 -6.741 1.00 92.19 125 LYS A C 1
ATOM 1026 O O . LYS A 1 125 ? 18.779 0.895 -6.152 1.00 92.19 125 LYS A O 1
ATOM 1031 N N . SER A 1 126 ? 19.748 -0.184 -7.867 1.00 91.56 126 SER A N 1
ATOM 1032 C CA . SER A 1 126 ? 20.214 0.995 -8.591 1.00 91.56 126 SER A CA 1
ATOM 1033 C C . SER A 1 126 ? 19.439 1.133 -9.901 1.00 91.56 126 SER A C 1
ATOM 1035 O O . SER A 1 126 ? 19.079 0.101 -10.474 1.00 91.56 126 SER A O 1
ATOM 1037 N N . PRO A 1 127 ? 19.204 2.359 -10.396 1.00 89.62 127 PRO A N 1
ATOM 1038 C CA . PRO A 1 127 ? 18.546 2.565 -11.680 1.00 89.62 127 PRO A CA 1
ATOM 1039 C C . PRO A 1 127 ? 19.268 1.822 -12.809 1.00 89.62 127 PRO A C 1
ATOM 1041 O O . PRO A 1 127 ? 20.491 1.910 -12.929 1.00 89.62 127 PRO A O 1
ATOM 1044 N N . VAL A 1 128 ? 18.509 1.105 -13.638 1.00 89.69 128 VAL A N 1
ATOM 1045 C CA . VAL A 1 128 ? 19.003 0.407 -14.834 1.00 89.69 128 VAL A CA 1
ATOM 1046 C C . VAL A 1 128 ? 18.108 0.782 -16.011 1.00 89.69 128 VAL A C 1
ATOM 1048 O O . VAL A 1 128 ? 16.897 0.923 -15.858 1.00 89.69 128 VAL A O 1
ATOM 1051 N N . SER A 1 129 ? 18.704 0.970 -17.188 1.00 86.94 129 SER A N 1
ATOM 1052 C CA . SER A 1 129 ? 17.953 1.272 -18.409 1.00 86.94 129 SER A CA 1
ATOM 1053 C C . SER A 1 129 ? 16.953 0.155 -18.724 1.00 86.94 129 SER A C 1
ATOM 1055 O O . SER A 1 129 ? 17.302 -1.021 -18.631 1.00 86.94 129 SER A O 1
ATOM 1057 N N . ASN A 1 130 ? 15.732 0.535 -19.112 1.00 85.88 130 ASN A N 1
ATOM 1058 C CA . ASN A 1 130 ? 14.608 -0.353 -19.443 1.00 85.88 130 ASN A CA 1
ATOM 1059 C C . ASN A 1 130 ? 14.015 -1.139 -18.262 1.00 85.88 130 ASN A C 1
ATOM 1061 O O . ASN A 1 130 ? 13.218 -2.047 -18.480 1.00 85.88 130 ASN A O 1
ATOM 1065 N N . TYR A 1 131 ? 14.371 -0.790 -17.023 1.00 91.19 131 TYR A N 1
ATOM 1066 C CA . TYR A 1 131 ? 13.730 -1.353 -15.839 1.00 91.19 131 TYR A CA 1
ATOM 1067 C C . TYR A 1 131 ? 12.605 -0.431 -15.365 1.00 91.19 131 TYR A C 1
ATOM 1069 O O . TYR A 1 131 ? 12.758 0.793 -15.304 1.00 91.19 131 TYR A O 1
ATOM 1077 N N . ASP A 1 132 ? 11.490 -1.034 -14.973 1.00 88.81 132 ASP A N 1
ATOM 1078 C CA . ASP A 1 132 ? 10.399 -0.362 -14.284 1.00 88.81 132 ASP A CA 1
ATOM 1079 C C . ASP A 1 132 ? 10.830 0.010 -12.868 1.00 88.81 132 ASP A C 1
ATOM 1081 O O . ASP A 1 132 ? 11.447 -0.785 -12.159 1.00 88.81 132 ASP A O 1
ATOM 1085 N N . ARG A 1 133 ? 10.500 1.226 -12.436 1.00 88.94 133 ARG A N 1
ATOM 1086 C CA . ARG A 1 133 ? 10.709 1.660 -11.053 1.00 88.94 133 ARG A CA 1
ATOM 1087 C C . AR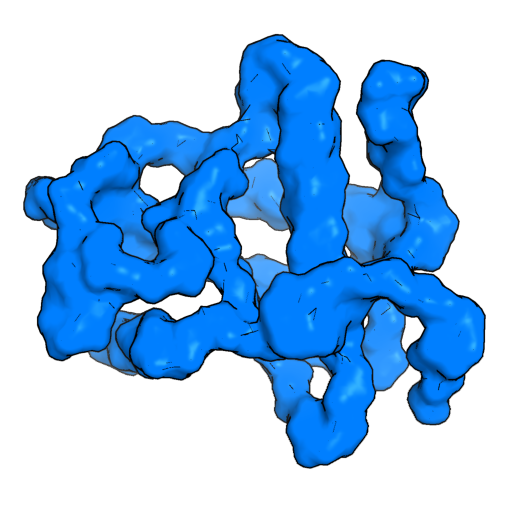G A 1 133 ? 9.511 1.229 -10.213 1.00 88.94 133 ARG A C 1
ATOM 1089 O O . ARG A 1 133 ? 8.379 1.513 -10.588 1.00 88.94 133 ARG A O 1
ATOM 1096 N N . VAL A 1 134 ? 9.760 0.608 -9.062 1.00 91.00 134 VAL A N 1
ATOM 1097 C CA . VAL A 1 134 ? 8.714 0.200 -8.112 1.00 91.00 134 VAL A CA 1
ATOM 1098 C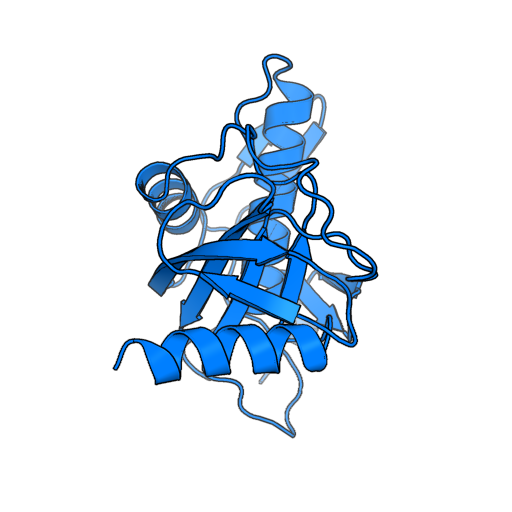 C . VAL A 1 134 ? 9.052 0.640 -6.690 1.00 91.00 134 VAL A C 1
ATOM 1100 O O . VAL A 1 134 ? 10.217 0.661 -6.278 1.00 91.00 134 VAL A O 1
ATOM 1103 N N . ILE A 1 135 ? 8.018 0.977 -5.921 1.00 92.06 135 ILE A N 1
ATOM 1104 C CA . ILE A 1 135 ? 8.131 1.315 -4.499 1.00 92.06 135 ILE A CA 1
ATOM 1105 C C . ILE A 1 135 ? 7.450 0.224 -3.693 1.00 92.06 135 ILE A C 1
ATOM 1107 O O . ILE A 1 135 ? 6.259 -0.011 -3.854 1.00 92.06 135 ILE A O 1
ATOM 1111 N N . MET A 1 136 ? 8.184 -0.389 -2.775 1.00 94.94 136 MET A N 1
ATOM 1112 C CA . MET A 1 136 ? 7.623 -1.263 -1.758 1.00 94.94 136 MET A CA 1
ATOM 1113 C C . MET A 1 136 ? 7.462 -0.489 -0.452 1.00 94.94 136 MET A C 1
ATOM 1115 O O . MET A 1 136 ? 8.423 0.078 0.070 1.00 94.94 136 MET A O 1
ATOM 1119 N N . ILE A 1 137 ? 6.251 -0.502 0.091 1.00 96.19 137 ILE A N 1
ATOM 1120 C CA . ILE A 1 137 ? 5.926 0.020 1.416 1.00 96.19 137 ILE A CA 1
ATOM 1121 C C . ILE A 1 137 ? 5.710 -1.168 2.345 1.00 96.19 137 ILE A C 1
ATOM 1123 O O . ILE A 1 137 ? 4.915 -2.057 2.044 1.00 96.19 137 ILE A O 1
ATOM 1127 N N . ILE A 1 138 ? 6.419 -1.187 3.468 1.00 97.00 138 ILE A N 1
ATOM 1128 C CA . ILE A 1 138 ? 6.384 -2.258 4.463 1.00 97.00 138 ILE A CA 1
ATOM 1129 C C . ILE A 1 138 ? 5.730 -1.708 5.725 1.00 97.00 138 ILE A C 1
ATOM 1131 O O . ILE A 1 138 ? 6.310 -0.883 6.431 1.00 97.00 138 ILE A O 1
ATOM 1135 N N . PHE A 1 139 ? 4.533 -2.186 6.038 1.00 96.12 139 PHE A N 1
ATOM 1136 C CA . PHE A 1 139 ? 3.809 -1.815 7.247 1.00 96.12 139 PHE A CA 1
ATOM 1137 C C . PHE A 1 139 ? 4.139 -2.790 8.366 1.00 96.12 139 PHE A C 1
ATOM 1139 O O . PHE A 1 139 ? 3.953 -3.996 8.213 1.00 96.12 139 PHE A O 1
ATOM 1146 N N . THR A 1 140 ? 4.595 -2.277 9.507 1.00 93.56 140 THR A N 1
ATOM 1147 C CA . THR A 1 140 ? 4.740 -3.077 10.728 1.00 93.56 140 THR A CA 1
ATOM 1148 C C . THR A 1 140 ? 3.576 -2.773 11.651 1.00 93.56 140 THR A C 1
ATOM 1150 O O . THR A 1 140 ? 3.409 -1.635 12.092 1.00 93.56 140 THR A O 1
ATOM 1153 N N . ARG A 1 141 ? 2.781 -3.801 11.953 1.00 86.75 141 ARG A N 1
ATOM 1154 C CA . ARG A 1 141 ? 1.589 -3.680 12.795 1.00 86.75 141 ARG A CA 1
ATOM 1155 C C . ARG A 1 141 ? 1.763 -4.368 14.139 1.00 86.75 141 ARG A C 1
ATOM 1157 O O . ARG A 1 141 ? 2.505 -5.347 14.263 1.00 86.75 141 ARG A O 1
ATOM 1164 N N . LYS A 1 142 ? 1.032 -3.888 15.140 1.00 84.88 142 LYS A N 1
ATOM 1165 C CA . LYS A 1 142 ? 0.927 -4.547 16.438 1.00 84.88 142 LYS A CA 1
ATOM 1166 C C . LYS A 1 142 ? -0.265 -5.501 16.431 1.00 84.88 142 LYS A C 1
ATOM 1168 O O . LYS A 1 142 ? -1.350 -5.168 15.970 1.00 84.88 142 LYS A O 1
ATOM 1173 N N . ILE A 1 143 ? -0.036 -6.717 16.911 1.00 80.44 143 ILE A N 1
ATOM 1174 C CA . ILE A 1 143 ? -1.077 -7.743 17.010 1.00 80.44 143 ILE A CA 1
ATOM 1175 C C . ILE A 1 143 ? -2.095 -7.300 18.066 1.00 80.44 143 ILE A C 1
ATOM 1177 O O . ILE A 1 143 ? -1.692 -6.898 19.156 1.00 80.44 143 ILE A O 1
ATOM 1181 N N . GLY A 1 144 ? -3.383 -7.405 17.739 1.00 79.56 144 GLY A N 1
ATOM 1182 C CA . GLY A 1 144 ? -4.489 -7.000 18.612 1.00 79.56 144 GLY A CA 1
ATOM 1183 C C . GLY A 1 144 ? -4.977 -5.566 18.390 1.00 79.56 144 GLY A C 1
ATOM 1184 O O . GLY A 1 144 ? -6.067 -5.232 18.841 1.00 79.56 144 GLY A O 1
ATOM 1185 N N . ASP A 1 145 ? -4.221 -4.736 17.668 1.00 87.31 145 ASP A N 1
ATOM 1186 C CA . ASP A 1 145 ? -4.652 -3.379 17.340 1.00 87.31 145 ASP A CA 1
ATOM 1187 C C . ASP A 1 145 ? -5.575 -3.391 16.109 1.00 87.31 145 ASP A C 1
ATOM 1189 O O . ASP A 1 145 ? -5.320 -4.093 15.125 1.00 87.31 145 ASP A O 1
ATOM 1193 N N . VAL A 1 146 ? -6.620 -2.560 16.147 1.00 91.00 146 VAL A N 1
ATOM 1194 C CA . VAL A 1 146 ? -7.430 -2.202 14.976 1.00 91.00 146 VAL A CA 1
ATOM 1195 C C . VAL A 1 146 ? -7.047 -0.789 14.560 1.00 91.00 146 VAL A C 1
ATOM 1197 O O . VAL A 1 146 ? -7.172 0.155 15.337 1.00 91.00 146 VAL A O 1
ATOM 1200 N N . TYR A 1 147 ? -6.572 -0.646 13.328 1.00 94.38 147 TYR A N 1
ATOM 1201 C CA . TYR A 1 147 ? -6.212 0.633 12.736 1.00 94.38 147 TYR A CA 1
ATOM 1202 C C . TYR A 1 147 ? -7.414 1.261 12.044 1.00 94.38 147 TYR A C 1
ATOM 1204 O O . TYR A 1 147 ? -8.189 0.583 11.367 1.00 94.38 147 TYR A O 1
ATOM 1212 N N . GLU A 1 148 ? -7.557 2.570 12.166 1.00 96.38 148 GLU A N 1
ATOM 1213 C CA . GLU A 1 148 ? -8.712 3.315 11.694 1.00 96.38 148 GLU A CA 1
ATOM 1214 C C . GLU A 1 148 ? -8.371 4.760 11.326 1.00 96.38 148 GLU A C 1
ATOM 1216 O O . GLU A 1 148 ? -7.311 5.300 11.663 1.00 96.38 148 GLU A O 1
ATOM 1221 N N . ILE A 1 149 ? -9.289 5.388 10.594 1.00 97.75 149 ILE A N 1
ATOM 1222 C CA . ILE A 1 149 ? -9.210 6.791 10.214 1.00 97.75 149 ILE A CA 1
ATOM 1223 C C . ILE A 1 149 ? -9.355 7.656 11.467 1.00 97.75 149 ILE A C 1
ATOM 1225 O O . ILE A 1 149 ? -10.394 7.652 12.123 1.00 97.75 149 ILE A O 1
ATOM 1229 N N . LYS A 1 150 ? -8.337 8.456 11.783 1.00 97.19 150 LYS A N 1
ATOM 1230 C CA . LYS A 1 150 ? -8.356 9.379 12.933 1.00 97.19 150 LYS A CA 1
ATOM 1231 C C . LYS A 1 150 ? -8.796 10.797 12.594 1.00 97.19 150 LYS A C 1
ATOM 1233 O O . LYS A 1 150 ? -9.123 11.573 13.486 1.00 97.19 150 LYS A O 1
ATOM 1238 N N . LYS A 1 151 ? -8.759 11.158 11.311 1.00 96.69 151 LYS A N 1
ATOM 1239 C CA . LYS A 1 151 ? -9.125 12.485 10.815 1.00 96.69 151 LYS A CA 1
ATOM 1240 C C . LYS A 1 151 ? -9.912 12.342 9.524 1.00 96.69 151 LYS A C 1
ATOM 1242 O O . LYS A 1 151 ? -9.505 11.605 8.635 1.00 96.69 151 LYS A O 1
ATOM 1247 N N . GLU A 1 152 ? -11.020 13.063 9.421 1.00 96.56 152 GLU A N 1
ATOM 1248 C CA . GLU A 1 152 ? -11.843 13.043 8.217 1.00 96.56 152 GLU A CA 1
ATOM 1249 C C . GLU A 1 152 ? -11.065 13.528 6.982 1.00 96.56 152 GLU A C 1
ATOM 1251 O O . GLU A 1 152 ? -10.299 14.496 7.051 1.00 96.56 152 GLU A O 1
ATOM 1256 N N . TYR A 1 153 ? -11.279 12.859 5.845 1.00 95.31 153 TYR A N 1
ATOM 1257 C CA . TYR A 1 153 ? -10.655 13.211 4.573 1.00 95.31 153 TYR A CA 1
ATOM 1258 C C . TYR A 1 153 ? -11.614 13.033 3.393 1.00 95.31 153 TYR A C 1
ATOM 1260 O O . TYR A 1 153 ? -12.134 11.941 3.152 1.00 95.31 153 TYR A O 1
ATOM 1268 N N . GLY A 1 154 ? -11.830 14.093 2.615 1.00 93.81 154 GLY A N 1
ATOM 1269 C CA . GLY A 1 154 ? -12.697 14.043 1.442 1.00 93.81 154 GLY A CA 1
ATOM 1270 C C . GLY A 1 154 ? -13.231 15.400 1.008 1.00 93.81 154 GLY A C 1
ATOM 1271 O O . GLY A 1 154 ? -12.770 16.446 1.467 1.00 93.81 154 GLY A O 1
ATOM 1272 N N . ASN A 1 155 ? -14.213 15.375 0.109 1.00 94.88 155 ASN A N 1
ATOM 1273 C CA . ASN A 1 155 ? -14.983 16.552 -0.289 1.00 94.88 155 ASN A CA 1
ATOM 1274 C C . ASN A 1 155 ? -16.412 16.154 -0.714 1.00 94.88 155 ASN A C 1
ATOM 1276 O O . ASN A 1 155 ? -16.735 14.975 -0.829 1.00 94.88 155 ASN A O 1
ATOM 1280 N N . LYS A 1 156 ? -17.275 17.137 -1.001 1.00 92.94 156 LYS A N 1
ATOM 1281 C CA . LYS A 1 156 ? -18.666 16.883 -1.427 1.00 92.94 156 LYS A CA 1
ATOM 1282 C C . LYS A 1 156 ? -18.802 16.155 -2.774 1.00 92.94 156 LYS A C 1
ATOM 1284 O O . LYS A 1 156 ? -19.832 15.538 -3.001 1.00 92.94 156 LYS A O 1
ATOM 1289 N N . GLY A 1 157 ? -17.811 16.255 -3.660 1.00 89.94 157 GLY A N 1
ATOM 1290 C CA . GLY A 1 157 ? -17.853 15.639 -4.990 1.00 89.94 157 GLY A CA 1
ATOM 1291 C C . GLY A 1 157 ? -17.495 14.153 -4.992 1.00 89.94 157 GLY A C 1
ATOM 1292 O O . GLY A 1 157 ? -17.921 13.433 -5.885 1.00 89.94 157 GLY A O 1
ATOM 1293 N N . VAL A 1 158 ? -16.722 13.706 -4.001 1.00 89.44 158 VAL A N 1
ATOM 1294 C CA . VAL A 1 158 ? -16.186 12.338 -3.910 1.00 89.44 158 VAL A CA 1
ATOM 1295 C C . VAL A 1 158 ? -16.740 11.575 -2.699 1.00 89.44 158 VAL A C 1
ATOM 1297 O O . VAL A 1 158 ? -16.776 10.349 -2.683 1.00 89.44 158 VAL A O 1
ATOM 1300 N N . GLY A 1 159 ? -17.192 12.298 -1.675 1.00 94.38 159 GLY A N 1
ATOM 1301 C CA . GLY A 1 159 ? -17.517 11.744 -0.367 1.00 94.38 159 GLY A CA 1
ATOM 1302 C C . GLY A 1 159 ? -16.350 11.858 0.614 1.00 94.38 159 GLY A C 1
ATOM 1303 O O . GLY A 1 159 ? -15.277 12.383 0.300 1.00 94.38 159 GLY A O 1
ATOM 1304 N N . PHE A 1 160 ? -16.581 11.383 1.837 1.00 95.56 160 PHE A N 1
ATOM 1305 C CA . PHE A 1 160 ? -15.655 11.514 2.960 1.00 95.56 160 PHE A CA 1
ATOM 1306 C C . PHE A 1 160 ? -15.335 10.151 3.568 1.00 95.56 160 PHE A C 1
ATOM 1308 O O . PHE A 1 160 ? -16.251 9.381 3.850 1.00 95.56 160 PHE A O 1
ATOM 1315 N N . LEU A 1 161 ? -14.051 9.909 3.837 1.00 95.81 161 LEU A N 1
ATOM 1316 C CA . LEU A 1 161 ? -13.618 8.921 4.820 1.00 95.81 161 LEU A CA 1
ATOM 1317 C C . LEU A 1 161 ? -13.833 9.514 6.207 1.00 95.81 161 LEU A C 1
ATOM 1319 O O . LEU A 1 161 ? -13.231 10.539 6.540 1.00 95.81 161 LEU A O 1
ATOM 1323 N N . ARG A 1 162 ? -14.717 8.898 6.990 1.00 96.31 162 ARG A N 1
ATOM 1324 C CA . ARG A 1 162 ? -15.100 9.384 8.321 1.00 96.31 162 ARG A CA 1
ATOM 1325 C C . ARG A 1 162 ? -14.150 8.870 9.399 1.00 96.31 162 ARG A C 1
ATOM 1327 O O . ARG A 1 162 ? -13.512 7.834 9.243 1.00 96.31 162 ARG A O 1
ATOM 1334 N N . VAL A 1 163 ? -14.080 9.595 10.512 1.00 96.81 163 VAL A N 1
ATOM 1335 C CA . VAL A 1 163 ? -13.348 9.146 11.706 1.00 96.81 163 VAL A CA 1
ATOM 1336 C C . VAL A 1 163 ? -13.928 7.820 12.211 1.00 96.81 163 VAL A C 1
ATOM 1338 O O . VAL A 1 163 ? -15.143 7.633 12.198 1.00 96.81 163 VAL A O 1
ATOM 1341 N N . GLY A 1 164 ? -13.057 6.900 12.626 1.00 94.25 164 GLY A N 1
ATOM 1342 C CA . GLY A 1 164 ? -13.414 5.549 13.064 1.00 94.25 164 GLY A CA 1
ATOM 1343 C C . GLY A 1 164 ? -13.685 4.573 11.917 1.00 94.25 164 GLY A C 1
ATOM 1344 O O . GLY A 1 164 ? -14.012 3.412 12.154 1.00 94.25 164 GLY A O 1
ATOM 1345 N N . GLU A 1 165 ? -13.566 4.996 10.654 1.00 95.50 165 GLU A N 1
ATOM 1346 C CA . GLU A 1 165 ? -13.621 4.045 9.547 1.00 95.50 165 GLU A CA 1
ATOM 1347 C C . GLU A 1 165 ? -12.391 3.149 9.535 1.00 95.50 165 GLU A C 1
ATOM 1349 O O . GLU A 1 165 ? -11.258 3.608 9.656 1.00 95.50 165 GLU A O 1
ATOM 1354 N N . SER A 1 166 ? -12.626 1.858 9.348 1.00 94.00 166 SER A N 1
ATOM 1355 C CA . SER A 1 166 ? -11.586 0.848 9.266 1.00 94.00 166 SER A CA 1
ATOM 1356 C C . SER A 1 166 ? -11.922 -0.140 8.157 1.00 94.00 166 SER A C 1
ATOM 1358 O O . SER A 1 166 ? -13.092 -0.360 7.830 1.00 94.00 166 SER A O 1
ATOM 1360 N N . TYR A 1 167 ? -10.889 -0.710 7.553 1.00 93.88 167 TYR A N 1
ATOM 1361 C CA . TYR A 1 167 ? -10.983 -1.595 6.399 1.00 93.88 167 TYR A CA 1
ATOM 1362 C C . TYR A 1 167 ? -10.131 -2.828 6.663 1.00 93.88 167 TYR A C 1
ATOM 1364 O O . TYR A 1 167 ? -9.117 -2.725 7.341 1.00 93.88 167 TYR A O 1
ATOM 1372 N N . THR A 1 168 ? -10.548 -3.972 6.135 1.00 90.88 168 THR A N 1
ATOM 1373 C CA . THR A 1 168 ? -9.855 -5.268 6.182 1.00 90.88 168 THR A CA 1
ATOM 1374 C C . THR A 1 168 ? -9.848 -5.879 4.779 1.00 90.88 168 THR A C 1
ATOM 1376 O O . THR A 1 168 ? -10.544 -5.382 3.884 1.00 90.88 168 THR A O 1
ATOM 1379 N N . ARG A 1 169 ? -9.074 -6.947 4.583 1.00 86.06 169 ARG A N 1
ATOM 1380 C CA . ARG A 1 169 ? -9.033 -7.713 3.334 1.00 86.06 169 ARG A CA 1
ATOM 1381 C C . ARG A 1 169 ? -9.491 -9.147 3.544 1.00 86.06 169 ARG A C 1
ATOM 1383 O O . ARG A 1 169 ? -9.227 -9.741 4.589 1.00 86.06 169 ARG A O 1
ATOM 1390 N N . ASP A 1 170 ? -10.128 -9.684 2.514 1.00 79.06 170 ASP A N 1
ATOM 1391 C CA . ASP A 1 170 ? -10.324 -11.116 2.306 1.00 79.06 170 ASP A CA 1
ATOM 1392 C C . ASP A 1 170 ? -9.798 -11.452 0.902 1.00 79.06 170 ASP A C 1
ATOM 1394 O O . ASP A 1 170 ? -10.337 -10.987 -0.105 1.00 79.06 170 ASP A O 1
ATOM 1398 N N . GLY A 1 171 ? -8.652 -12.132 0.836 1.00 78.62 171 GLY A N 1
ATOM 1399 C CA . GLY A 1 171 ? -7.835 -12.197 -0.380 1.00 78.62 171 GLY A CA 1
ATOM 1400 C C . GLY A 1 171 ? -7.402 -10.805 -0.871 1.00 78.62 171 GLY A C 1
ATOM 1401 O O . GLY A 1 171 ? -6.843 -10.007 -0.112 1.00 78.62 171 GLY A O 1
ATOM 1402 N N . SER A 1 172 ? -7.677 -10.502 -2.144 1.00 72.81 172 SER A N 1
ATOM 1403 C CA . SER A 1 172 ? -7.421 -9.190 -2.763 1.00 72.81 172 SER A CA 1
ATOM 1404 C C . SER A 1 172 ? -8.552 -8.171 -2.553 1.00 72.81 172 SER A C 1
ATOM 1406 O O . SER A 1 172 ? -8.395 -6.987 -2.845 1.00 72.81 172 SER A O 1
ATOM 1408 N N . SER A 1 173 ? -9.701 -8.591 -2.012 1.00 81.69 173 SER A N 1
ATOM 1409 C CA . SER A 1 173 ? -10.874 -7.724 -1.873 1.00 81.69 173 SER A CA 1
ATOM 1410 C C . SER A 1 173 ? -10.865 -6.939 -0.563 1.00 81.69 173 SER A C 1
ATOM 1412 O O . SER A 1 173 ? -10.672 -7.499 0.516 1.00 81.69 173 SER A O 1
ATOM 1414 N N . LYS A 1 174 ? -11.144 -5.632 -0.647 1.00 88.88 174 LYS A N 1
ATOM 1415 C CA . LYS A 1 174 ? -11.279 -4.729 0.506 1.00 88.88 174 LYS A CA 1
ATOM 1416 C C . LYS A 1 174 ? -12.723 -4.683 0.991 1.00 88.88 174 LYS A C 1
ATOM 1418 O O . LYS A 1 174 ? -13.641 -4.483 0.199 1.00 88.88 174 LYS A O 1
ATOM 1423 N N . ARG A 1 175 ? -12.930 -4.757 2.305 1.00 89.38 175 ARG A N 1
ATOM 1424 C CA . ARG A 1 175 ? -14.237 -4.502 2.929 1.00 89.38 175 ARG A CA 1
ATOM 1425 C C . ARG A 1 175 ? -14.097 -3.647 4.180 1.00 89.38 175 ARG A C 1
ATOM 1427 O O . ARG A 1 175 ? -13.078 -3.693 4.865 1.00 89.38 175 ARG A O 1
ATOM 1434 N N . ARG A 1 176 ? -15.131 -2.869 4.495 1.00 90.25 176 ARG A N 1
ATOM 1435 C CA . ARG A 1 176 ? -15.195 -2.104 5.748 1.00 90.25 176 ARG A CA 1
ATOM 1436 C C . ARG A 1 176 ? -15.348 -3.062 6.936 1.00 90.25 176 ARG A C 1
ATOM 1438 O O . ARG A 1 176 ? -16.078 -4.048 6.840 1.00 90.25 176 ARG A O 1
ATOM 1445 N N . ILE A 1 177 ? -14.668 -2.757 8.037 1.00 86.75 177 ILE A N 1
ATOM 1446 C CA . ILE A 1 177 ? -14.821 -3.445 9.325 1.00 86.75 177 ILE A CA 1
ATOM 1447 C C . ILE A 1 177 ? -16.100 -2.942 10.000 1.00 86.75 177 ILE A C 1
ATOM 1449 O O . ILE A 1 177 ? -16.298 -1.732 10.145 1.00 86.75 177 ILE A O 1
ATOM 1453 N N . THR A 1 178 ? -16.971 -3.866 10.398 1.00 84.31 178 THR A N 1
ATOM 1454 C CA . THR A 1 178 ? -18.169 -3.579 11.202 1.00 84.31 178 THR A CA 1
ATOM 1455 C C . THR A 1 178 ? -17.856 -3.606 12.700 1.00 84.31 178 THR A C 1
ATOM 1457 O O . THR A 1 178 ? -16.779 -4.014 13.116 1.00 84.31 178 THR A O 1
ATOM 1460 N N . GLU A 1 179 ? -18.799 -3.209 13.555 1.00 78.38 179 GLU A N 1
ATOM 1461 C CA . GLU A 1 179 ? -18.594 -3.307 15.009 1.00 78.38 179 GLU A CA 1
ATOM 1462 C C . GLU A 1 179 ? -18.434 -4.763 15.473 1.00 78.38 179 GLU A C 1
ATOM 1464 O O . GLU A 1 179 ? -17.546 -5.085 16.255 1.00 78.38 179 GLU A O 1
ATOM 1469 N N . SER A 1 180 ? -19.226 -5.677 14.902 1.00 75.38 180 SER A N 1
ATOM 1470 C CA . SER A 1 180 ? -19.111 -7.118 15.157 1.00 75.38 180 SER A CA 1
ATOM 1471 C C . SER A 1 180 ? -17.754 -7.695 14.750 1.00 75.38 180 SER A C 1
ATOM 1473 O O . SER A 1 180 ? -17.312 -8.695 15.302 1.00 75.38 180 SER A O 1
ATOM 1475 N N . ASP A 1 181 ? -17.079 -7.059 13.794 1.00 73.00 181 ASP A N 1
ATOM 1476 C CA . ASP A 1 181 ? -15.760 -7.456 13.337 1.00 73.00 181 ASP A CA 1
ATOM 1477 C C . ASP A 1 181 ? -14.631 -7.033 14.294 1.00 73.00 181 ASP A C 1
ATOM 1479 O O . ASP A 1 181 ? -13.517 -7.538 14.142 1.00 73.00 181 ASP A O 1
ATOM 1483 N N . ARG A 1 182 ? -14.884 -6.098 15.218 1.00 71.19 182 ARG A N 1
ATOM 1484 C CA . ARG A 1 182 ? -13.873 -5.523 16.124 1.00 71.19 182 ARG A CA 1
ATOM 1485 C C . ARG A 1 182 ? -13.639 -6.352 17.385 1.00 71.19 182 ARG A C 1
ATOM 1487 O O . ARG A 1 182 ? -12.703 -6.069 18.125 1.00 71.19 182 ARG A O 1
ATOM 1494 N N . ILE A 1 183 ? -14.471 -7.361 17.626 1.00 57.69 183 ILE A N 1
ATOM 1495 C CA . ILE A 1 183 ? -14.320 -8.284 18.748 1.00 57.69 183 ILE A CA 1
ATOM 1496 C C . ILE A 1 183 ? -13.274 -9.331 18.337 1.00 57.69 183 ILE A C 1
ATOM 1498 O O . ILE A 1 183 ? -13.530 -10.148 17.451 1.00 57.69 183 ILE A O 1
ATOM 1502 N N . ILE A 1 184 ? -12.083 -9.230 18.931 1.00 52.75 184 ILE A N 1
ATOM 1503 C CA . ILE A 1 184 ? -10.983 -10.204 18.832 1.00 52.75 184 ILE A CA 1
ATOM 1504 C C . ILE A 1 184 ? -11.175 -11.274 19.902 1.00 52.75 184 ILE A C 1
ATOM 1506 O O . ILE A 1 184 ? -11.448 -10.884 21.060 1.00 52.75 184 ILE A O 1
#

Organism: NCBI:txid412755